Protein AF-A0A090QIY2-F1 (afdb_monomer_lite)

Secondary structure (DSSP, 8-state):
--------GGG--PPPTT----GGG-----GGG--SEEEEEEETTSSSPPPHHHHHHHHHHHHHHHHHHH--SSSS---EEEEEE-SSSEEEEEEES-HHHHHHHHHHHHHHHH-STTHHHHHHHTT--HHHHHHHHHHHHHTTEEEEEEESS-SS--S-EEEEGGGTHHHHHHHHHHHTT-EEGGGS-----HHHHHHHHHHHHTT----GGGSTT--SHHHHHHHHHHHHHTTSB-TTSPBPHHHHHHHH--SHHHHHHHHHHHHHTSHHHHHHHHHHT-SSGGG--GGGHHHHHHHHEES--GGGHHHHHHHHHHHHHHHHTTPPP----------

Radius of gyration: 25.91 Å; chains: 1; bounding box: 62×40×100 Å

pLDDT: mean 81.31, std 13.63, range [39.91, 98.06]

InterPro domains:
  IPR046482 Domain of unknown function DUF6575 [PF20215] (8-115)

Organism: NCBI:txid754436

Foldseek 3Di:
DDPDPDDPPPPDPDPDDPDDDDPVPDDDPDQLLQFFKKKWKAAPVLPDEDDPVLVVQLVVLVQVQLQLLLDDPDPDRKGKDFRDADPDIRITGIHIPDNVSSVVSQVLVLVLLPDLVCNVVSCQVSLHQLVSVLSNLCSCQVRQMKIWMDTDDDPPCPDIRIRGNVSCPSSNVVSVVVQVQADEPLLFALDQDVVVLLVLLLCVVVVHDQAQVRDPPRPHSVSSVRSLSVCVSLVQADPVRHGDPLVVVLNPDPDPLVNLQSSLVSLCPGPLNVSQCVVVVHDGLLPHDLQCLLVSCVRHYTSDDPVSSVSSSSSSSSSSVSSSVNHDDDPPDDPDPDD

Structure (mmCIF, N/CA/C/O backbone):
data_AF-A0A090QIY2-F1
#
_entry.id   AF-A0A090QIY2-F1
#
loop_
_atom_site.group_PDB
_atom_site.id
_atom_site.type_symbol
_atom_site.label_atom_id
_atom_site.label_alt_id
_atom_site.label_comp_id
_atom_site.label_asym_id
_atom_site.label_entity_id
_atom_site.label_seq_id
_atom_site.pdbx_PDB_ins_code
_atom_site.Cartn_x
_atom_site.Cartn_y
_atom_site.Cartn_z
_atom_site.occupancy
_atom_site.B_iso_or_equiv
_atom_site.auth_seq_id
_atom_site.auth_comp_id
_atom_site.auth_asym_id
_atom_site.auth_atom_id
_atom_site.pdbx_PDB_model_num
ATOM 1 N N . MET A 1 1 ? 37.942 -10.864 -47.737 1.00 39.94 1 MET A N 1
ATOM 2 C CA . MET A 1 1 ? 36.502 -10.792 -48.051 1.00 39.94 1 MET A CA 1
ATOM 3 C C . MET A 1 1 ? 36.256 -11.805 -49.150 1.00 39.94 1 MET A C 1
ATOM 5 O O . MET A 1 1 ? 36.321 -11.439 -50.307 1.00 39.94 1 MET A O 1
ATOM 9 N N . ASP A 1 2 ? 36.057 -13.067 -48.790 1.00 41.88 2 ASP A N 1
ATOM 10 C CA . ASP A 1 2 ? 35.707 -14.124 -49.745 1.00 41.88 2 ASP A CA 1
ATOM 11 C C . ASP A 1 2 ? 34.571 -14.927 -49.136 1.00 41.88 2 ASP A C 1
ATOM 13 O O . ASP A 1 2 ? 34.791 -15.918 -48.453 1.00 41.88 2 ASP A O 1
ATOM 17 N N . LEU A 1 3 ? 33.351 -14.432 -49.314 1.00 43.66 3 LEU A N 1
ATOM 18 C CA . LEU A 1 3 ? 32.120 -15.150 -49.006 1.00 43.66 3 LEU A CA 1
ATOM 19 C C . LEU A 1 3 ? 31.027 -14.562 -49.898 1.00 43.66 3 LEU A C 1
ATOM 21 O O . LEU A 1 3 ? 30.340 -13.634 -49.497 1.00 43.66 3 LEU A O 1
ATOM 25 N N . ILE A 1 4 ? 30.959 -15.050 -51.134 1.00 48.84 4 ILE A N 1
ATOM 26 C CA . ILE A 1 4 ? 29.752 -15.487 -51.854 1.00 48.84 4 ILE A CA 1
ATOM 27 C C . ILE A 1 4 ? 30.284 -16.096 -53.155 1.00 48.84 4 ILE A C 1
ATOM 29 O O . ILE A 1 4 ? 30.722 -15.401 -54.070 1.00 48.84 4 ILE A O 1
ATOM 33 N N . GLY A 1 5 ? 30.325 -17.429 -53.186 1.00 44.00 5 GLY A N 1
ATOM 34 C CA . GLY A 1 5 ? 30.598 -18.183 -54.403 1.00 44.00 5 GLY A CA 1
ATOM 35 C C . GLY A 1 5 ? 29.562 -17.852 -55.473 1.00 44.00 5 GLY A C 1
ATOM 36 O O . GLY A 1 5 ? 28.432 -17.481 -55.161 1.00 44.00 5 GLY A O 1
ATOM 37 N N . SER A 1 6 ? 29.976 -17.978 -56.731 1.00 48.47 6 SER A N 1
ATOM 38 C CA . SER A 1 6 ? 29.238 -17.624 -57.944 1.00 48.47 6 SER A CA 1
ATOM 39 C C . SER A 1 6 ? 27.915 -18.393 -58.113 1.00 48.47 6 SER A C 1
ATOM 41 O O . SER A 1 6 ? 27.789 -19.275 -58.964 1.00 48.47 6 SER A O 1
ATOM 43 N N . ALA A 1 7 ? 26.906 -18.066 -57.314 1.00 47.66 7 ALA A N 1
ATOM 44 C CA . ALA A 1 7 ? 25.521 -18.395 -57.597 1.00 47.66 7 ALA A CA 1
ATOM 45 C C . ALA A 1 7 ? 24.952 -17.280 -58.479 1.00 47.66 7 ALA A C 1
ATOM 47 O O . ALA A 1 7 ? 25.071 -16.100 -58.153 1.00 47.66 7 ALA A O 1
ATOM 48 N N . LYS A 1 8 ? 24.384 -17.666 -59.627 1.00 51.97 8 LYS A N 1
ATOM 49 C CA . LYS A 1 8 ? 23.743 -16.773 -60.598 1.00 51.97 8 LYS A CA 1
ATOM 50 C C . LYS A 1 8 ? 22.812 -15.790 -59.879 1.00 51.97 8 LYS A C 1
ATOM 52 O O . LYS A 1 8 ? 21.761 -16.169 -59.381 1.00 51.97 8 LYS A O 1
ATOM 57 N N . THR A 1 9 ? 23.194 -14.520 -59.866 1.00 52.16 9 THR A N 1
ATOM 58 C CA . THR A 1 9 ? 22.452 -13.394 -59.280 1.00 52.16 9 THR A CA 1
ATOM 59 C C . THR A 1 9 ? 21.203 -12.997 -60.077 1.00 52.16 9 THR A C 1
ATOM 61 O O . THR A 1 9 ? 20.580 -11.988 -59.766 1.00 52.16 9 THR A O 1
ATOM 64 N N . SER A 1 10 ? 20.809 -13.774 -61.091 1.00 54.56 10 SER A N 1
ATOM 65 C CA . SER A 1 10 ? 19.702 -13.451 -62.000 1.00 54.56 10 SER A CA 1
ATOM 66 C C . SER A 1 10 ? 18.300 -13.669 -61.419 1.00 54.56 10 SER A C 1
ATOM 68 O O . SER A 1 10 ? 17.345 -13.217 -62.036 1.00 54.56 10 SER A O 1
ATOM 70 N N . ASP A 1 11 ? 18.172 -14.308 -60.251 1.00 57.16 11 ASP A N 1
ATOM 71 C CA . ASP A 1 11 ? 16.870 -14.601 -59.618 1.00 57.16 11 ASP A CA 1
ATOM 72 C C . ASP A 1 11 ? 16.607 -13.795 -58.334 1.00 57.16 11 ASP A C 1
ATOM 74 O O . ASP A 1 11 ? 15.629 -14.038 -57.626 1.00 57.16 11 ASP A O 1
ATOM 78 N N . ILE A 1 12 ? 17.461 -12.821 -58.003 1.00 62.28 12 ILE A N 1
ATOM 79 C CA . ILE A 1 12 ? 17.262 -11.973 -56.824 1.00 62.28 12 ILE A CA 1
ATOM 80 C C . ILE A 1 12 ? 16.645 -10.657 -57.287 1.00 62.28 12 ILE A C 1
ATOM 82 O O . ILE A 1 12 ? 17.315 -9.818 -57.886 1.00 62.28 12 ILE A O 1
ATOM 86 N N . ASN A 1 13 ? 15.352 -10.487 -57.007 1.00 71.00 13 ASN A N 1
ATOM 87 C CA . ASN A 1 13 ? 14.609 -9.263 -57.286 1.00 71.00 13 ASN A CA 1
ATOM 88 C C . ASN A 1 13 ? 15.064 -8.170 -56.303 1.00 71.00 13 ASN A C 1
ATOM 90 O O . ASN A 1 13 ? 14.477 -7.972 -55.239 1.00 71.00 13 ASN A O 1
ATOM 94 N N . LEU A 1 14 ? 16.201 -7.545 -56.609 1.00 72.50 14 LEU A N 1
ATOM 95 C CA . LEU A 1 14 ? 16.739 -6.444 -55.825 1.00 72.50 14 LEU A CA 1
ATOM 96 C C . LEU A 1 14 ? 15.893 -5.187 -56.058 1.00 72.50 14 LEU A C 1
ATOM 98 O O . LEU A 1 14 ? 15.385 -4.983 -57.165 1.00 72.50 14 LEU A O 1
ATOM 102 N N . PRO A 1 15 ? 15.735 -4.331 -55.036 1.00 74.19 15 PRO A N 1
ATOM 103 C CA . PRO A 1 15 ? 15.026 -3.076 -55.206 1.00 74.19 15 PRO A CA 1
ATOM 104 C C . PRO A 1 15 ? 15.698 -2.216 -56.298 1.00 74.19 15 PRO A C 1
ATOM 106 O O . PRO A 1 15 ? 16.917 -2.309 -56.483 1.00 74.19 15 PRO A O 1
ATOM 109 N N . PRO A 1 16 ? 14.928 -1.389 -57.032 1.00 82.69 16 PRO A N 1
ATOM 110 C CA . PRO A 1 16 ? 15.451 -0.569 -58.121 1.00 82.69 16 PRO A CA 1
ATOM 111 C C . PRO A 1 16 ? 16.636 0.296 -57.688 1.00 82.69 16 PRO A C 1
ATOM 113 O O . PRO A 1 16 ? 16.706 0.758 -56.548 1.00 82.69 16 PRO A O 1
ATOM 116 N N . VAL A 1 17 ? 17.546 0.572 -58.622 1.00 71.12 17 VAL A N 1
ATOM 117 C CA . VAL A 1 17 ? 18.646 1.520 -58.404 1.00 71.12 17 VAL A CA 1
ATOM 118 C C . VAL A 1 17 ? 18.039 2.891 -58.082 1.00 71.12 17 VAL A C 1
ATOM 120 O O . VAL A 1 17 ? 17.397 3.495 -58.936 1.00 71.12 17 VAL A O 1
ATOM 123 N N . GLY A 1 18 ? 18.203 3.349 -56.837 1.00 74.19 18 GLY A N 1
ATOM 124 C CA . GLY A 1 18 ? 17.587 4.578 -56.316 1.00 74.19 18 GLY A CA 1
ATOM 125 C C . GLY A 1 18 ? 16.475 4.362 -55.284 1.00 74.19 18 GLY A C 1
ATOM 126 O O . GLY A 1 18 ? 15.940 5.337 -54.772 1.00 74.19 18 GLY A O 1
ATOM 127 N N . PHE A 1 19 ? 16.135 3.115 -54.943 1.00 77.06 19 PHE A N 1
ATOM 128 C CA . PHE A 1 19 ? 15.238 2.833 -53.826 1.00 77.06 19 PHE A CA 1
ATOM 129 C C . PHE A 1 19 ? 15.898 3.229 -52.502 1.00 77.06 19 PHE A C 1
ATOM 131 O O . PHE A 1 19 ? 16.857 2.600 -52.049 1.00 77.06 19 PHE A O 1
ATOM 138 N N . THR A 1 20 ? 15.369 4.273 -51.879 1.00 73.19 20 THR A N 1
ATOM 139 C CA . THR A 1 20 ? 15.755 4.724 -50.546 1.00 73.19 20 THR A CA 1
ATOM 140 C C . THR A 1 20 ? 14.604 4.464 -49.593 1.00 73.19 20 THR A C 1
ATOM 142 O O . THR A 1 20 ? 13.466 4.833 -49.865 1.00 73.19 20 THR A O 1
ATOM 145 N N . ILE A 1 21 ? 14.899 3.822 -48.467 1.00 72.62 21 ILE A N 1
ATOM 146 C CA . ILE A 1 21 ? 13.955 3.745 -47.357 1.00 72.62 21 ILE A CA 1
ATOM 147 C C . ILE A 1 21 ? 14.208 4.978 -46.503 1.00 72.62 21 ILE A C 1
ATOM 149 O O . ILE A 1 21 ? 15.303 5.113 -45.959 1.00 72.62 21 ILE A O 1
ATOM 153 N N . GLU A 1 22 ? 13.221 5.858 -46.381 1.00 74.44 22 GLU A N 1
ATOM 154 C CA . GLU A 1 22 ? 13.269 6.959 -45.424 1.00 74.44 22 GLU A CA 1
ATOM 155 C C . GLU A 1 22 ? 12.891 6.423 -44.038 1.00 74.44 22 GLU A C 1
ATOM 157 O O . GLU A 1 22 ? 11.731 6.072 -43.815 1.00 74.44 22 GLU A O 1
ATOM 162 N N . PRO A 1 23 ? 13.829 6.320 -43.075 1.00 64.50 23 PRO A N 1
ATOM 163 C CA . PRO A 1 23 ? 13.538 5.687 -41.789 1.00 64.50 23 PRO A CA 1
ATOM 164 C C . PRO A 1 23 ? 12.432 6.402 -41.003 1.00 64.50 23 PRO A C 1
ATOM 166 O O . PRO A 1 23 ? 11.712 5.759 -40.244 1.00 64.50 23 PRO A O 1
ATOM 169 N N . ALA A 1 24 ? 12.278 7.714 -41.219 1.00 63.69 24 ALA A N 1
ATOM 170 C CA . ALA A 1 24 ? 11.227 8.535 -40.622 1.00 63.69 24 ALA A CA 1
ATOM 171 C C . ALA A 1 24 ? 9.818 8.209 -41.156 1.00 63.69 24 ALA A C 1
ATOM 173 O O . ALA A 1 24 ? 8.833 8.466 -40.468 1.00 63.69 24 ALA A O 1
ATOM 174 N N . GLU A 1 25 ? 9.714 7.616 -42.349 1.00 62.72 25 GLU A N 1
ATOM 175 C CA . GLU A 1 25 ? 8.443 7.226 -42.971 1.00 62.72 25 GLU A CA 1
ATOM 176 C C . GLU A 1 25 ? 8.050 5.769 -42.666 1.00 62.72 25 GLU A C 1
ATOM 178 O O . GLU A 1 25 ? 6.928 5.344 -42.954 1.00 62.72 25 GLU A O 1
ATOM 183 N N . ILE A 1 26 ? 8.937 4.987 -42.036 1.00 67.62 26 ILE A N 1
ATOM 184 C CA . ILE A 1 26 ? 8.638 3.610 -41.633 1.00 67.62 26 ILE A CA 1
ATOM 185 C C . ILE A 1 26 ? 7.661 3.626 -40.453 1.00 67.62 26 ILE A C 1
ATOM 187 O O . ILE A 1 26 ? 8.042 3.808 -39.296 1.00 67.62 26 ILE A O 1
ATOM 191 N N . GLN A 1 27 ? 6.389 3.348 -40.729 1.00 57.81 27 GLN A N 1
ATOM 192 C CA . GLN A 1 27 ? 5.377 3.153 -39.694 1.00 57.81 27 GLN A CA 1
ATOM 193 C C . GLN A 1 27 ? 5.160 1.666 -39.416 1.00 57.81 27 GLN A C 1
ATOM 195 O O . GLN A 1 27 ? 4.732 0.901 -40.279 1.00 57.81 27 GLN A O 1
ATOM 200 N N . SER A 1 28 ? 5.407 1.243 -38.176 1.00 62.06 28 SER A N 1
ATOM 201 C CA . SER A 1 28 ? 5.012 -0.092 -37.732 1.00 62.06 28 SER A CA 1
ATOM 202 C C . SER A 1 28 ? 3.562 -0.067 -37.251 1.00 62.06 28 SER A C 1
ATOM 204 O O . SER A 1 28 ? 3.256 0.473 -36.190 1.00 62.06 28 SER A O 1
ATOM 206 N N . ILE A 1 29 ? 2.663 -0.643 -38.051 1.00 64.00 29 ILE A N 1
ATOM 207 C CA . ILE A 1 29 ? 1.212 -0.677 -37.785 1.00 64.00 29 ILE A CA 1
ATOM 208 C C . ILE A 1 29 ? 0.845 -1.818 -36.816 1.00 64.00 29 ILE A C 1
ATOM 210 O O . ILE A 1 29 ? -0.242 -1.837 -36.236 1.00 64.00 29 ILE A O 1
ATOM 214 N N . ALA A 1 30 ? 1.762 -2.763 -36.605 1.00 70.19 30 ALA A N 1
ATOM 215 C CA . ALA A 1 30 ? 1.528 -3.937 -35.782 1.00 70.19 30 ALA A CA 1
ATOM 216 C C . ALA A 1 30 ? 1.327 -3.553 -34.296 1.00 70.19 30 ALA A C 1
ATOM 218 O O . ALA A 1 30 ? 2.150 -2.814 -33.742 1.00 70.19 30 ALA A O 1
ATOM 219 N N . PRO A 1 31 ? 0.255 -4.016 -33.623 1.00 67.44 31 PRO A N 1
ATOM 220 C CA . PRO A 1 31 ? -0.005 -3.701 -32.216 1.00 67.44 31 PRO A CA 1
ATOM 221 C C . PRO A 1 31 ? 1.174 -4.016 -31.279 1.00 67.44 31 PRO A C 1
ATOM 223 O O . PRO A 1 31 ? 1.477 -3.230 -30.385 1.00 67.44 31 PRO A O 1
ATOM 226 N N . GLU A 1 32 ? 1.892 -5.112 -31.523 1.00 67.88 32 GLU A N 1
ATOM 227 C CA . GLU A 1 32 ? 3.083 -5.555 -30.783 1.00 67.88 32 GLU A CA 1
ATOM 228 C C . GLU A 1 32 ? 4.290 -4.611 -30.905 1.00 67.88 32 GLU A C 1
ATOM 230 O O . GLU A 1 32 ? 5.250 -4.703 -30.132 1.00 67.88 32 GLU A O 1
ATOM 235 N N . SER A 1 33 ? 4.244 -3.684 -31.860 1.00 67.00 33 SER A N 1
ATOM 236 C CA . SER A 1 33 ? 5.248 -2.644 -32.036 1.00 67.00 33 SER A CA 1
ATOM 237 C C . SER A 1 33 ? 4.979 -1.418 -31.172 1.00 67.00 33 SER A C 1
ATOM 239 O O . SER A 1 33 ? 5.839 -0.549 -31.128 1.00 67.00 33 SER A O 1
ATOM 241 N N . LYS A 1 34 ? 3.851 -1.323 -30.455 1.00 72.62 34 LYS A N 1
ATOM 242 C CA . LYS A 1 34 ? 3.499 -0.202 -29.558 1.00 72.62 34 LYS A CA 1
ATOM 243 C C . LYS A 1 34 ? 3.966 -0.426 -28.113 1.00 72.62 34 LYS A C 1
ATOM 245 O O . LYS A 1 34 ? 3.189 -0.306 -27.177 1.00 72.62 34 LYS A O 1
ATOM 250 N N . TRP A 1 35 ? 5.223 -0.813 -27.936 1.00 79.19 35 TRP A N 1
ATOM 251 C CA . TRP A 1 35 ? 5.862 -0.868 -26.618 1.00 79.19 35 TRP A CA 1
ATOM 252 C C . TRP A 1 35 ? 6.656 0.412 -26.353 1.00 79.19 35 TRP A C 1
ATOM 254 O O . TRP A 1 35 ? 7.007 1.107 -27.304 1.00 79.19 35 TRP A O 1
ATOM 264 N N . ASP A 1 36 ? 6.951 0.693 -25.088 1.00 79.19 36 ASP A N 1
ATOM 265 C CA . ASP A 1 36 ? 7.660 1.899 -24.643 1.00 79.19 36 ASP A CA 1
ATOM 266 C C . ASP A 1 36 ? 9.052 1.546 -24.093 1.00 79.19 36 ASP A C 1
ATOM 268 O O . ASP A 1 36 ? 10.059 2.166 -24.441 1.00 79.19 36 ASP A O 1
ATOM 272 N N . PHE A 1 37 ? 9.145 0.476 -23.300 1.00 82.38 37 PHE A N 1
ATOM 273 C CA . PHE A 1 37 ? 10.410 -0.052 -22.784 1.00 82.38 37 PHE A CA 1
ATOM 274 C C . PHE A 1 37 ? 10.392 -1.573 -22.695 1.00 82.38 37 PHE A C 1
ATOM 276 O O . PHE A 1 37 ? 9.349 -2.221 -22.647 1.00 82.38 37 PHE A O 1
ATOM 283 N N . ASN A 1 38 ? 11.585 -2.146 -22.694 1.00 86.06 38 ASN A N 1
ATOM 284 C CA . ASN A 1 38 ? 11.825 -3.567 -22.607 1.00 86.06 38 ASN A CA 1
ATOM 285 C C . ASN A 1 38 ? 12.527 -3.874 -21.283 1.00 86.06 38 ASN A C 1
ATOM 287 O O . ASN A 1 38 ? 13.618 -3.354 -21.025 1.00 86.06 38 ASN A O 1
ATOM 291 N N . LEU A 1 39 ? 11.886 -4.695 -20.451 1.00 87.81 39 LEU A N 1
ATOM 292 C CA . LEU A 1 39 ? 12.429 -5.182 -19.189 1.00 87.81 39 LEU A CA 1
ATOM 293 C C . LEU A 1 39 ? 12.891 -6.625 -19.376 1.00 87.81 39 LEU A C 1
ATOM 295 O O . LEU A 1 39 ? 12.077 -7.546 -19.459 1.00 87.81 39 LEU A O 1
ATOM 299 N N . LYS A 1 40 ? 14.208 -6.817 -19.365 1.00 87.69 40 LYS A N 1
ATOM 300 C CA . LYS A 1 40 ? 14.827 -8.139 -19.373 1.00 87.69 40 LYS A CA 1
ATOM 301 C C . LYS A 1 40 ? 15.148 -8.578 -17.952 1.00 87.69 40 LYS A C 1
ATOM 303 O O . LYS A 1 40 ? 15.909 -7.907 -17.258 1.00 87.69 40 LYS A O 1
ATOM 308 N N . ILE A 1 41 ? 14.627 -9.735 -17.552 1.00 87.25 41 ILE A N 1
ATOM 309 C CA . ILE A 1 41 ? 14.882 -10.377 -16.258 1.00 87.25 41 ILE A CA 1
ATOM 310 C C . ILE A 1 41 ? 15.672 -11.663 -16.507 1.00 87.25 41 ILE A C 1
ATOM 312 O O . ILE A 1 41 ? 15.164 -12.624 -17.095 1.00 87.25 41 ILE A O 1
ATOM 316 N N . ALA A 1 42 ? 16.921 -11.701 -16.047 1.00 85.31 42 ALA A N 1
ATOM 317 C CA . ALA A 1 42 ? 17.801 -12.852 -16.215 1.00 85.31 42 ALA A CA 1
ATOM 318 C C . ALA A 1 42 ? 18.498 -13.229 -14.905 1.00 85.31 42 ALA A C 1
ATOM 320 O O . ALA A 1 42 ? 18.716 -12.393 -14.030 1.00 85.31 42 ALA A O 1
ATOM 321 N N . LYS A 1 43 ? 18.879 -14.503 -14.762 1.00 82.06 43 LYS A N 1
ATOM 322 C CA . LYS A 1 43 ? 19.829 -14.897 -13.715 1.00 82.06 43 LYS A CA 1
ATOM 323 C C . LYS A 1 43 ? 21.235 -14.536 -14.148 1.00 82.06 43 LYS A C 1
ATOM 325 O O . LYS A 1 43 ? 21.620 -14.825 -15.279 1.00 82.06 43 LYS A O 1
ATOM 330 N N . LYS A 1 44 ? 22.035 -14.043 -13.203 1.00 74.25 44 LYS A N 1
ATOM 331 C CA . LYS A 1 44 ? 23.427 -13.663 -13.462 1.00 74.25 44 LYS A CA 1
ATOM 332 C C . LYS A 1 44 ? 24.259 -14.793 -14.081 1.00 74.25 44 LYS A C 1
ATOM 334 O O . LYS A 1 44 ? 25.087 -14.555 -14.949 1.00 74.25 44 LYS A O 1
ATOM 339 N N . SER A 1 45 ? 24.052 -16.037 -13.643 1.00 72.12 45 SER A N 1
ATOM 340 C CA . SER A 1 45 ? 24.834 -17.168 -14.156 1.00 72.12 45 SER A CA 1
ATOM 341 C C . SER A 1 45 ? 24.523 -17.518 -15.613 1.00 72.12 45 SER A C 1
ATOM 343 O O . SER A 1 45 ? 25.274 -18.293 -16.196 1.00 72.12 45 SER A O 1
ATOM 345 N N . GLY A 1 46 ? 23.407 -17.038 -16.180 1.00 68.06 46 GLY A N 1
ATOM 346 C CA . GLY A 1 46 ? 22.929 -17.385 -17.525 1.00 68.06 46 GLY A CA 1
ATOM 347 C C . GLY A 1 46 ? 22.547 -18.860 -17.722 1.00 68.06 46 GLY A C 1
ATOM 348 O O . GLY A 1 46 ? 21.991 -19.218 -18.752 1.00 68.06 46 GLY A O 1
ATOM 349 N N .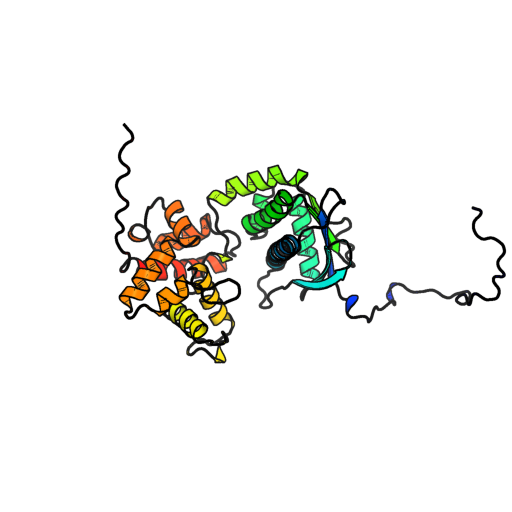 LYS A 1 47 ? 22.819 -19.728 -16.736 1.00 68.25 47 LYS A N 1
ATOM 350 C CA . LYS A 1 47 ? 22.654 -21.188 -16.832 1.00 68.25 47 LYS A CA 1
ATOM 351 C C . LYS A 1 47 ? 21.224 -21.667 -16.604 1.00 68.25 47 LYS A C 1
ATOM 353 O O . LYS A 1 47 ? 20.888 -22.779 -16.986 1.00 68.25 47 LYS A O 1
ATOM 358 N N . THR A 1 48 ? 20.405 -20.881 -15.908 1.00 75.19 48 THR A N 1
ATOM 359 C CA . THR A 1 48 ? 19.024 -21.254 -15.574 1.00 75.19 48 THR A CA 1
ATOM 360 C C . THR A 1 48 ? 18.111 -20.047 -15.700 1.00 75.19 48 THR A C 1
ATOM 362 O O . THR A 1 48 ? 18.544 -18.915 -15.483 1.00 75.19 48 THR A O 1
ATOM 365 N N . ASN A 1 49 ? 16.840 -20.296 -16.000 1.00 79.50 49 ASN A N 1
ATOM 366 C CA . ASN A 1 49 ? 15.838 -19.242 -16.047 1.00 79.50 49 ASN A CA 1
ATOM 367 C C . ASN A 1 49 ? 15.392 -18.845 -14.626 1.00 79.50 49 ASN A C 1
ATOM 369 O O . ASN A 1 49 ? 15.448 -19.669 -13.702 1.00 79.50 49 ASN A O 1
ATOM 373 N N . PRO A 1 50 ? 14.983 -17.581 -14.415 1.00 81.00 50 PRO A N 1
ATOM 374 C CA . PRO A 1 50 ? 14.253 -17.174 -13.218 1.00 81.00 50 PRO A CA 1
ATOM 375 C C . PRO A 1 50 ? 12.971 -18.001 -13.033 1.00 81.00 50 PRO A C 1
ATOM 377 O O . PRO A 1 50 ? 12.372 -18.460 -14.003 1.00 81.00 50 PRO A O 1
ATOM 380 N N . ASP A 1 51 ? 12.542 -18.195 -11.787 1.00 83.50 51 ASP A N 1
ATOM 381 C CA . ASP A 1 51 ? 11.272 -18.869 -11.499 1.00 83.50 51 ASP A CA 1
ATOM 382 C C . ASP A 1 51 ? 10.078 -17.957 -11.838 1.00 83.50 51 ASP A C 1
ATOM 384 O O . ASP A 1 51 ? 10.139 -16.745 -11.617 1.00 83.50 51 ASP A O 1
ATOM 388 N N . ARG A 1 52 ? 8.966 -18.534 -12.316 1.00 81.75 52 ARG A N 1
ATOM 389 C CA . ARG A 1 52 ? 7.736 -17.794 -12.667 1.00 81.75 52 ARG A CA 1
ATOM 390 C C . ARG A 1 52 ? 7.231 -16.883 -11.541 1.00 81.75 52 ARG A C 1
ATOM 392 O O . ARG A 1 52 ? 6.775 -15.774 -11.794 1.00 81.75 52 ARG A O 1
ATOM 399 N N . SER A 1 53 ? 7.307 -17.350 -10.295 1.00 85.06 53 SER A N 1
ATOM 400 C CA . SER A 1 53 ? 6.823 -16.620 -9.122 1.00 85.06 53 SER A CA 1
ATOM 401 C C . SER A 1 53 ? 7.718 -15.427 -8.800 1.00 85.06 53 SER A C 1
ATOM 403 O O . SER A 1 53 ? 7.229 -14.381 -8.383 1.00 85.06 53 SER A O 1
ATOM 405 N N . VAL A 1 54 ? 9.021 -15.566 -9.045 1.00 85.19 54 VAL A N 1
ATOM 406 C CA . VAL A 1 54 ? 10.014 -14.506 -8.859 1.00 85.19 54 VAL A CA 1
ATOM 407 C C . VAL A 1 54 ? 9.837 -13.425 -9.916 1.00 85.19 54 VAL A C 1
ATOM 409 O O . VAL A 1 54 ? 9.837 -12.245 -9.587 1.00 85.19 54 VAL A O 1
ATOM 412 N N . VAL A 1 55 ? 9.611 -13.823 -11.169 1.00 85.00 55 VAL A N 1
ATOM 413 C CA . VAL A 1 55 ? 9.338 -12.890 -12.269 1.00 85.00 55 VAL A CA 1
ATOM 414 C C . VAL A 1 55 ? 8.100 -12.052 -11.984 1.00 85.00 55 VAL A C 1
ATOM 416 O O . VAL A 1 55 ? 8.165 -10.836 -12.116 1.00 85.00 55 VAL A O 1
ATOM 419 N N . SER A 1 56 ? 7.004 -12.678 -11.543 1.00 85.38 56 SER A N 1
ATOM 420 C CA . SER A 1 56 ? 5.781 -11.949 -11.183 1.00 85.38 56 SER A CA 1
ATOM 421 C C . SER A 1 56 ? 6.043 -10.930 -10.074 1.00 85.38 56 SER A C 1
ATOM 423 O O . SER A 1 56 ? 5.678 -9.774 -10.221 1.00 85.38 56 SER A O 1
ATOM 425 N N . LYS A 1 57 ? 6.745 -11.325 -9.002 1.00 87.56 57 LYS A N 1
ATOM 426 C CA . LYS A 1 57 ? 7.068 -10.420 -7.885 1.00 87.56 57 LYS A CA 1
ATOM 427 C C . LYS A 1 57 ? 7.936 -9.237 -8.310 1.00 87.56 57 LYS A C 1
ATOM 429 O O . LYS A 1 57 ? 7.744 -8.133 -7.816 1.00 87.56 57 LYS A O 1
ATOM 434 N N . ILE A 1 58 ? 8.896 -9.465 -9.205 1.00 88.69 58 ILE A N 1
ATOM 435 C CA . ILE A 1 58 ? 9.749 -8.398 -9.743 1.00 88.69 58 ILE A CA 1
ATOM 436 C C . ILE A 1 58 ? 8.945 -7.475 -10.629 1.00 88.69 58 ILE A C 1
ATOM 438 O O . ILE A 1 58 ? 9.116 -6.268 -10.540 1.00 88.69 58 ILE A O 1
ATOM 442 N N . PHE A 1 59 ? 8.076 -8.035 -11.465 1.00 86.69 59 PHE A N 1
ATOM 443 C CA . PHE A 1 59 ? 7.206 -7.244 -12.310 1.00 86.69 59 PHE A CA 1
ATOM 444 C C . PHE A 1 59 ? 6.288 -6.346 -11.475 1.00 86.69 59 PHE A C 1
ATOM 446 O O . PHE A 1 59 ? 6.192 -5.156 -11.766 1.00 86.69 59 PHE A O 1
ATOM 453 N N . ASP A 1 60 ? 5.707 -6.880 -10.399 1.00 87.62 60 ASP A N 1
ATOM 454 C CA . ASP A 1 60 ? 4.886 -6.115 -9.459 1.00 87.62 60 ASP A CA 1
ATOM 455 C C . ASP A 1 60 ? 5.710 -5.005 -8.781 1.00 87.62 60 ASP A C 1
ATOM 457 O O . ASP A 1 60 ? 5.345 -3.835 -8.855 1.00 87.62 60 ASP A O 1
ATOM 461 N N . ALA A 1 61 ? 6.867 -5.339 -8.192 1.00 87.69 61 ALA A N 1
ATOM 462 C CA . ALA A 1 61 ? 7.724 -4.367 -7.504 1.00 87.69 61 ALA A CA 1
ATOM 463 C C . ALA A 1 61 ? 8.272 -3.277 -8.445 1.00 87.69 61 ALA A C 1
ATOM 465 O O . ALA A 1 61 ? 8.354 -2.106 -8.076 1.00 87.69 61 ALA A O 1
ATOM 466 N N . PHE A 1 62 ? 8.642 -3.654 -9.670 1.00 89.56 62 PHE A N 1
ATOM 467 C CA . PHE A 1 62 ? 9.110 -2.729 -10.696 1.00 89.56 62 PHE A CA 1
ATOM 468 C C . PHE A 1 62 ? 7.987 -1.806 -11.171 1.00 89.56 62 PHE A C 1
ATOM 470 O O . PHE A 1 62 ? 8.193 -0.597 -11.254 1.00 89.56 62 PHE A O 1
ATOM 477 N N . SER A 1 63 ? 6.803 -2.356 -11.455 1.00 88.50 63 SER A N 1
ATOM 478 C CA . SER A 1 63 ? 5.653 -1.565 -11.903 1.00 88.50 63 SER A CA 1
ATOM 479 C C . SER A 1 63 ? 5.243 -0.567 -10.827 1.00 88.50 63 SER A C 1
ATOM 481 O O . SER A 1 63 ? 5.130 0.616 -11.126 1.00 88.50 63 SER A O 1
ATOM 483 N N . GLU A 1 64 ? 5.156 -0.996 -9.561 1.00 85.69 64 GLU A N 1
ATOM 484 C CA . GLU A 1 64 ? 4.889 -0.095 -8.434 1.00 85.69 64 GLU A CA 1
ATOM 485 C C . GLU A 1 64 ? 5.915 1.047 -8.367 1.00 85.69 64 GLU A C 1
ATOM 487 O O . GLU A 1 64 ? 5.537 2.209 -8.215 1.00 85.69 64 GLU A O 1
ATOM 492 N N . LEU A 1 65 ? 7.210 0.753 -8.519 1.00 87.25 65 LEU A N 1
ATOM 493 C CA . LEU A 1 65 ? 8.278 1.756 -8.489 1.00 87.25 65 LEU A CA 1
ATOM 494 C C . LEU A 1 65 ? 8.166 2.770 -9.639 1.00 87.25 65 LEU A C 1
ATOM 496 O O . LEU A 1 65 ? 8.196 3.976 -9.394 1.00 87.25 65 LEU A O 1
ATOM 500 N N . ILE A 1 66 ? 8.012 2.303 -10.880 1.00 86.75 66 ILE A N 1
ATOM 501 C CA . ILE A 1 66 ? 7.920 3.189 -12.049 1.00 86.75 66 ILE A CA 1
ATOM 502 C C . ILE A 1 66 ? 6.627 4.003 -12.017 1.00 86.75 66 ILE A C 1
ATOM 504 O O . ILE A 1 66 ? 6.667 5.208 -12.242 1.00 86.75 66 ILE A O 1
ATOM 508 N N . GLU A 1 67 ? 5.490 3.402 -11.663 1.00 87.00 67 GLU A N 1
ATOM 509 C CA . GLU A 1 67 ? 4.220 4.123 -11.507 1.00 87.00 67 GLU A CA 1
ATOM 510 C C . GLU A 1 67 ? 4.308 5.228 -10.454 1.00 87.00 67 GLU A C 1
ATOM 512 O O . GLU A 1 67 ? 3.736 6.302 -10.634 1.00 87.00 67 GLU A O 1
ATOM 517 N N . SER A 1 68 ? 5.089 5.010 -9.395 1.00 82.69 68 SER A N 1
ATOM 518 C CA . SER A 1 68 ? 5.362 6.031 -8.378 1.00 82.69 68 SER A CA 1
ATOM 519 C C . SER A 1 68 ? 6.125 7.222 -8.936 1.00 82.69 68 SER A C 1
ATOM 521 O O . SER A 1 68 ? 5.769 8.360 -8.643 1.00 82.69 68 SER A O 1
ATOM 523 N N . LEU A 1 69 ? 7.160 6.953 -9.734 1.00 83.81 69 LEU A N 1
ATOM 524 C CA . LEU A 1 69 ? 8.000 7.971 -10.364 1.00 83.81 69 LEU A CA 1
ATOM 525 C C . LEU A 1 69 ? 7.250 8.728 -11.471 1.00 83.81 69 LEU A C 1
ATOM 527 O O . LEU A 1 69 ? 7.472 9.918 -11.664 1.00 83.81 69 LEU A O 1
ATOM 531 N N . MET A 1 70 ? 6.315 8.065 -12.158 1.00 81.62 70 MET A N 1
ATOM 532 C CA . MET A 1 70 ? 5.438 8.694 -13.153 1.00 81.62 70 MET A CA 1
ATOM 533 C C . MET A 1 70 ? 4.341 9.570 -12.532 1.00 81.62 70 MET A C 1
ATOM 535 O O . MET A 1 70 ? 3.710 10.357 -13.245 1.00 81.62 70 MET A O 1
ATOM 539 N N . ASN A 1 71 ? 4.043 9.389 -11.243 1.00 73.00 71 ASN A N 1
ATOM 540 C CA . ASN A 1 71 ? 2.891 10.011 -10.608 1.00 73.00 71 ASN A CA 1
ATOM 541 C C . ASN A 1 71 ? 3.090 11.531 -10.512 1.00 73.00 71 ASN A C 1
ATOM 543 O O . ASN A 1 71 ? 4.087 12.009 -9.975 1.00 73.00 71 ASN A O 1
ATOM 547 N N . ASP A 1 72 ? 2.122 12.314 -10.982 1.00 67.94 72 ASP A N 1
ATOM 548 C CA . ASP A 1 72 ? 2.093 13.781 -10.931 1.00 67.94 72 ASP A CA 1
ATOM 549 C C . ASP A 1 72 ? 0.799 14.270 -10.240 1.00 67.94 72 ASP A C 1
ATOM 551 O O . ASP A 1 72 ? 0.088 13.490 -9.613 1.00 67.94 72 ASP A O 1
ATOM 555 N N . GLU A 1 73 ? 0.505 15.578 -10.254 1.00 58.19 73 GLU A N 1
ATOM 556 C CA . GLU A 1 73 ? -0.765 16.085 -9.686 1.00 58.19 73 GLU A CA 1
ATOM 557 C C . GLU A 1 73 ? -1.978 15.819 -10.597 1.00 58.19 73 GLU A C 1
ATOM 559 O O . GLU A 1 73 ? -3.093 16.257 -10.296 1.00 58.19 73 GLU A O 1
ATOM 564 N N . SER A 1 74 ? -1.793 15.120 -11.722 1.00 58.62 74 SER A N 1
ATOM 565 C CA . SER A 1 74 ? -2.871 14.886 -12.673 1.00 58.62 74 SER A CA 1
ATOM 566 C C . SER A 1 74 ? -3.885 13.860 -12.158 1.00 58.62 74 SER A C 1
ATOM 568 O O . SER A 1 74 ? -3.659 13.084 -11.230 1.00 58.62 74 SER A O 1
ATOM 570 N N . LYS A 1 75 ? -5.071 13.871 -12.774 1.00 58.12 75 LYS A N 1
ATOM 571 C CA . LYS A 1 75 ? -6.168 12.954 -12.435 1.00 58.12 75 LYS A CA 1
ATOM 572 C C . LYS A 1 75 ? -6.012 11.561 -13.058 1.00 58.12 75 LYS A C 1
ATOM 574 O O . LYS A 1 75 ? -6.831 10.699 -12.748 1.00 58.12 75 LYS A O 1
ATOM 579 N N . CYS A 1 76 ? -5.034 11.350 -13.942 1.00 61.97 76 CYS A N 1
ATOM 580 C CA . CYS A 1 76 ? -4.838 10.070 -14.614 1.00 61.97 76 CYS A CA 1
ATOM 581 C C . CYS A 1 76 ? -3.740 9.284 -13.898 1.00 61.97 76 CYS A C 1
ATOM 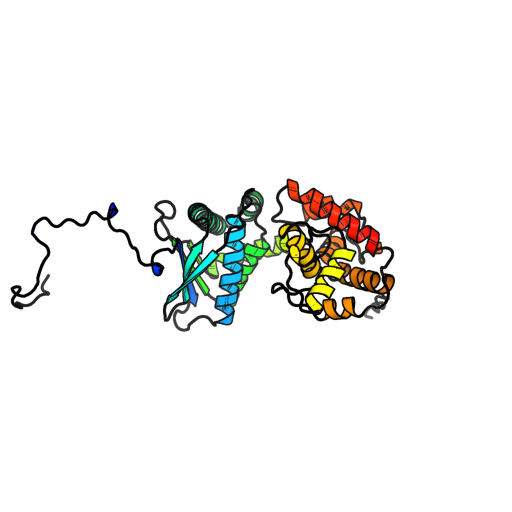583 O O . CYS A 1 76 ? -2.589 9.707 -13.864 1.00 61.97 76 CYS A O 1
ATOM 585 N N . GLU A 1 77 ? -4.111 8.153 -13.299 1.00 70.75 77 GLU A N 1
ATOM 586 C CA . GLU A 1 77 ? -3.142 7.273 -12.650 1.00 70.75 77 GLU A CA 1
ATOM 587 C C . GLU A 1 77 ? -2.263 6.619 -13.723 1.00 70.75 77 GLU A C 1
ATOM 589 O O . GLU A 1 77 ? -2.794 5.984 -14.647 1.00 70.75 77 GLU A O 1
ATOM 594 N N . PRO A 1 78 ? -0.935 6.769 -13.636 1.00 78.25 78 PRO A N 1
ATOM 595 C CA . PRO A 1 78 ? -0.047 6.166 -14.604 1.00 78.25 78 PRO A CA 1
ATOM 596 C C . PRO A 1 78 ? 0.004 4.653 -14.362 1.00 78.25 78 PRO A C 1
ATOM 598 O O . PRO A 1 78 ? -0.061 4.196 -13.221 1.00 78.25 78 PRO A O 1
ATOM 601 N N . ARG A 1 79 ? 0.055 3.872 -15.442 1.00 82.19 79 ARG A N 1
ATOM 602 C CA . ARG A 1 79 ? 0.034 2.406 -15.380 1.00 82.19 79 ARG A CA 1
ATOM 603 C C . ARG A 1 79 ? 1.048 1.797 -16.323 1.00 82.19 79 ARG A C 1
ATOM 605 O O . ARG A 1 79 ? 1.187 2.264 -17.453 1.00 82.19 79 ARG A O 1
ATOM 612 N N . VAL A 1 80 ? 1.684 0.722 -15.875 1.00 82.44 80 VAL A N 1
ATOM 613 C CA . VAL A 1 80 ? 2.561 -0.122 -16.690 1.00 82.44 80 VAL A CA 1
ATOM 614 C C . VAL A 1 80 ? 1.860 -1.449 -16.953 1.00 82.44 80 VAL A C 1
ATOM 616 O O . VAL A 1 80 ? 1.346 -2.087 -16.036 1.00 82.44 80 VAL A O 1
ATOM 619 N N . TYR A 1 81 ? 1.818 -1.883 -18.211 1.00 82.06 81 TYR A N 1
ATOM 620 C CA . TYR A 1 81 ? 1.203 -3.155 -18.584 1.00 82.06 81 TYR A CA 1
ATOM 621 C C . TYR A 1 81 ? 2.101 -3.972 -19.522 1.00 82.06 81 TYR A C 1
ATOM 623 O O . TYR A 1 81 ? 2.810 -3.408 -20.362 1.00 82.06 81 TYR A O 1
ATOM 631 N N . PRO A 1 82 ? 2.096 -5.313 -19.388 1.00 81.44 82 PRO A N 1
ATOM 632 C CA . PRO A 1 82 ? 2.842 -6.186 -20.280 1.00 81.44 82 PRO A CA 1
ATOM 633 C C . PRO A 1 82 ? 2.175 -6.239 -21.660 1.00 81.44 82 PRO A C 1
ATOM 635 O O . PRO A 1 82 ? 0.967 -6.443 -21.763 1.00 81.44 82 PRO A O 1
ATOM 638 N N . LEU A 1 83 ? 2.970 -6.089 -22.720 1.00 76.38 83 LEU A N 1
ATOM 639 C CA . LEU A 1 83 ? 2.522 -6.172 -24.113 1.00 76.38 83 LEU A CA 1
ATOM 640 C C . LEU A 1 83 ? 2.864 -7.532 -24.732 1.00 76.38 83 LEU A C 1
ATOM 642 O O . LEU A 1 83 ? 2.001 -8.200 -25.291 1.00 76.38 83 LEU A O 1
ATOM 646 N N . THR A 1 84 ? 4.126 -7.957 -24.631 1.00 74.88 84 THR A N 1
ATOM 647 C CA . THR A 1 84 ? 4.590 -9.264 -25.132 1.00 74.88 84 THR A CA 1
ATOM 648 C C . THR A 1 84 ? 5.703 -9.815 -24.243 1.00 74.88 84 THR A C 1
ATOM 650 O O . THR A 1 84 ? 6.449 -9.042 -23.643 1.00 74.88 84 THR A O 1
ATOM 653 N N . ALA A 1 85 ? 5.828 -11.142 -24.174 1.00 72.00 85 ALA A N 1
ATOM 654 C CA . ALA A 1 85 ? 6.931 -11.836 -23.512 1.00 72.00 85 ALA A CA 1
ATOM 655 C C . ALA A 1 85 ? 7.569 -12.833 -24.491 1.00 72.00 85 ALA A C 1
ATOM 657 O O . ALA A 1 85 ? 6.850 -13.572 -25.166 1.00 72.00 85 ALA A O 1
ATOM 658 N N . THR A 1 86 ? 8.902 -12.850 -24.592 1.00 66.94 86 THR A N 1
ATOM 659 C CA . THR A 1 86 ? 9.633 -13.748 -25.513 1.00 66.94 86 THR A CA 1
ATOM 660 C C . THR A 1 86 ? 10.244 -14.966 -24.805 1.00 66.94 86 THR A C 1
ATOM 662 O O . THR A 1 86 ? 10.332 -15.024 -23.580 1.00 66.94 86 THR A O 1
ATOM 665 N N . TYR A 1 87 ? 10.605 -15.996 -25.580 1.00 55.78 87 TYR A N 1
ATOM 666 C CA . TYR A 1 87 ? 11.065 -17.294 -25.072 1.00 55.78 87 TYR A CA 1
ATOM 667 C C . TYR A 1 87 ? 12.503 -17.256 -24.521 1.00 55.78 87 TYR A C 1
ATOM 669 O O . TYR A 1 87 ? 13.386 -16.625 -25.095 1.00 55.78 87 TYR A O 1
ATOM 677 N N . GLY A 1 88 ? 12.765 -18.015 -23.449 1.00 51.84 88 GLY A N 1
ATOM 678 C CA . GLY A 1 88 ? 14.122 -18.351 -22.983 1.00 51.84 88 GLY A CA 1
ATOM 679 C C . GLY A 1 88 ? 14.816 -17.302 -22.103 1.00 51.84 88 GLY A C 1
ATOM 680 O O . GLY A 1 88 ? 15.744 -17.636 -21.378 1.00 51.84 88 GLY A O 1
ATOM 681 N N . SER A 1 89 ? 14.325 -16.069 -22.083 1.00 56.75 89 SER A N 1
ATOM 682 C CA . SER A 1 89 ? 14.628 -15.049 -21.077 1.00 56.75 89 SER A CA 1
ATOM 683 C C . SER A 1 89 ? 13.355 -14.247 -20.872 1.00 56.75 89 SER A C 1
ATOM 685 O O . SER A 1 89 ? 12.693 -13.960 -21.863 1.00 56.75 89 SER A O 1
ATOM 687 N N . PHE A 1 90 ? 12.988 -13.915 -19.632 1.00 73.19 90 PHE A N 1
ATOM 688 C CA . PHE A 1 90 ? 11.798 -13.101 -19.370 1.00 73.19 90 PHE A CA 1
ATOM 689 C C . PHE A 1 90 ? 12.072 -11.672 -19.833 1.00 73.19 90 PHE A C 1
ATOM 691 O O . PHE A 1 90 ? 12.463 -10.812 -19.051 1.00 73.19 90 PHE A O 1
ATOM 698 N N . ASP A 1 91 ? 11.954 -11.480 -21.138 1.00 80.38 91 ASP A N 1
ATOM 699 C CA . ASP A 1 91 ? 12.086 -10.217 -21.829 1.00 80.38 91 ASP A CA 1
ATOM 700 C C . ASP A 1 91 ? 10.675 -9.741 -22.133 1.00 80.38 91 ASP A C 1
ATOM 702 O O . ASP A 1 91 ? 9.975 -10.312 -22.980 1.00 80.38 91 ASP A O 1
ATOM 706 N N . VAL A 1 92 ? 10.230 -8.788 -21.322 1.00 82.12 92 VAL A N 1
ATOM 707 C CA . VAL A 1 92 ? 8.861 -8.298 -21.317 1.00 82.12 92 VAL A CA 1
ATOM 708 C C . VAL A 1 92 ? 8.865 -6.912 -21.932 1.00 82.12 92 VAL A C 1
ATOM 710 O O . VAL A 1 92 ? 9.431 -5.970 -21.375 1.00 82.12 92 VAL A O 1
ATOM 713 N N . LYS A 1 93 ? 8.185 -6.782 -23.070 1.00 83.50 93 LYS A N 1
ATOM 714 C CA . LYS A 1 93 ? 7.890 -5.474 -23.643 1.00 83.50 93 LYS A CA 1
ATOM 715 C C . LYS A 1 93 ? 6.743 -4.863 -22.864 1.00 83.50 93 LYS A C 1
ATOM 717 O O . LYS A 1 93 ? 5.691 -5.488 -22.730 1.00 83.50 93 LYS A O 1
ATOM 722 N N . LEU A 1 94 ? 6.954 -3.659 -22.368 1.00 81.56 94 LEU A N 1
ATOM 723 C CA . LEU A 1 94 ? 6.028 -2.929 -21.522 1.00 81.56 94 LEU A CA 1
ATOM 724 C C . LEU A 1 94 ? 5.496 -1.730 -22.283 1.00 81.56 94 LEU A C 1
ATOM 726 O O . LEU A 1 94 ? 6.212 -1.129 -23.085 1.00 81.56 94 LEU A O 1
ATOM 730 N N . SER A 1 95 ? 4.237 -1.403 -22.032 1.00 80.88 95 SER A N 1
ATOM 731 C CA . SER A 1 95 ? 3.648 -0.158 -22.494 1.00 80.88 95 SER A CA 1
ATOM 732 C C . SER A 1 95 ? 2.990 0.579 -21.336 1.00 80.88 95 SER A C 1
ATOM 734 O O . SER A 1 95 ? 2.683 -0.010 -20.294 1.00 80.88 95 SER A O 1
ATOM 736 N N . THR A 1 96 ? 2.832 1.886 -21.494 1.00 80.31 96 THR A N 1
ATOM 737 C CA . THR A 1 96 ? 2.215 2.769 -20.515 1.00 80.31 96 THR A CA 1
ATOM 738 C C . THR A 1 96 ? 1.125 3.610 -21.159 1.00 80.31 96 THR A C 1
ATOM 740 O O . THR A 1 96 ? 0.973 3.680 -22.376 1.00 80.31 96 THR A O 1
ATOM 743 N N . ASN A 1 97 ? 0.300 4.236 -20.327 1.00 80.81 97 ASN A N 1
ATOM 744 C CA . ASN A 1 97 ? -0.631 5.274 -20.769 1.00 80.81 97 ASN A CA 1
ATOM 745 C C . ASN A 1 97 ? 0.031 6.664 -20.876 1.00 80.81 97 ASN A C 1
ATOM 747 O O . ASN A 1 97 ? -0.624 7.607 -21.317 1.00 80.81 97 ASN A O 1
ATOM 751 N N . HIS A 1 98 ? 1.306 6.794 -20.486 1.00 80.56 98 HIS A N 1
ATOM 752 C CA . HIS A 1 98 ? 2.073 8.042 -20.467 1.00 80.56 98 HIS A CA 1
ATOM 753 C C . HIS A 1 98 ? 3.548 7.789 -20.845 1.00 80.56 98 HIS A C 1
ATOM 755 O O . HIS A 1 98 ? 4.403 7.732 -19.956 1.00 80.56 98 HIS A O 1
ATOM 761 N N . PRO A 1 99 ? 3.869 7.640 -22.144 1.00 77.19 99 PRO A N 1
ATOM 762 C CA . PRO A 1 99 ? 5.193 7.205 -22.596 1.00 77.19 99 PRO A CA 1
ATOM 763 C C . PRO A 1 99 ? 6.314 8.163 -22.173 1.00 77.19 99 PRO A C 1
ATOM 765 O O . PRO A 1 99 ? 7.283 7.728 -21.559 1.00 77.19 99 PRO A O 1
ATOM 768 N N . GLU A 1 100 ? 6.137 9.472 -22.374 1.00 77.75 100 GLU A N 1
ATOM 769 C CA . GLU A 1 100 ? 7.125 10.500 -21.997 1.00 77.75 100 GLU A CA 1
ATOM 770 C C . GLU A 1 100 ? 7.463 10.471 -20.498 1.00 77.75 100 GLU A C 1
ATOM 772 O O . GLU A 1 100 ? 8.619 10.592 -20.098 1.00 77.75 100 GLU A O 1
ATOM 777 N N . ARG A 1 101 ? 6.455 10.254 -19.642 1.00 80.19 101 ARG A N 1
ATOM 778 C CA . ARG A 1 101 ? 6.655 10.165 -18.186 1.00 80.19 101 ARG A CA 1
ATOM 779 C C . ARG A 1 101 ? 7.388 8.895 -17.798 1.00 80.19 101 ARG A C 1
ATOM 781 O O . ARG A 1 101 ? 8.182 8.909 -16.862 1.00 80.19 101 ARG A O 1
ATOM 788 N N . ALA A 1 102 ? 7.103 7.803 -18.498 1.00 79.56 102 ALA A N 1
ATOM 789 C CA . ALA A 1 102 ? 7.763 6.537 -18.253 1.00 79.56 102 ALA A CA 1
ATOM 790 C C . ALA A 1 102 ? 9.255 6.614 -18.600 1.00 79.56 102 ALA A C 1
ATOM 792 O O . ALA A 1 102 ? 10.075 6.080 -17.857 1.00 79.56 102 ALA A O 1
ATOM 793 N N . GLU A 1 103 ? 9.616 7.325 -19.673 1.00 77.50 103 GLU A N 1
ATOM 794 C CA . GLU A 1 103 ? 11.019 7.567 -20.028 1.00 77.50 103 GLU A CA 1
ATOM 795 C C . GLU A 1 103 ? 11.761 8.333 -18.926 1.00 77.50 103 GLU A C 1
ATOM 797 O O . GLU A 1 103 ? 12.790 7.858 -18.440 1.00 77.50 103 GLU A O 1
ATOM 802 N N . VAL A 1 104 ? 11.194 9.451 -18.457 1.00 81.69 104 VAL A N 1
ATOM 803 C CA . VAL A 1 104 ? 11.763 10.238 -17.348 1.00 81.69 104 VAL A CA 1
ATOM 804 C C . VAL A 1 104 ? 11.882 9.397 -16.072 1.00 81.69 104 VAL A C 1
ATOM 806 O O . VAL A 1 104 ? 12.903 9.447 -15.390 1.00 81.69 104 VAL A O 1
ATOM 809 N N . ALA A 1 105 ? 10.876 8.579 -15.753 1.00 83.00 105 ALA A N 1
ATOM 810 C CA . ALA A 1 105 ? 10.899 7.701 -14.584 1.00 83.00 105 ALA A CA 1
ATOM 811 C C . ALA A 1 105 ? 12.029 6.656 -14.652 1.00 83.00 105 ALA A C 1
ATOM 813 O O . ALA A 1 105 ? 12.712 6.408 -13.655 1.00 83.00 105 ALA A O 1
ATOM 814 N N . VAL A 1 106 ? 12.264 6.050 -15.820 1.00 81.19 106 VAL A N 1
ATOM 815 C CA . VAL A 1 106 ? 13.363 5.088 -16.015 1.00 81.19 106 VAL A CA 1
ATOM 816 C C . VAL A 1 106 ? 14.724 5.779 -15.905 1.00 81.19 106 VAL A C 1
ATOM 818 O O . VAL A 1 106 ? 15.651 5.216 -15.320 1.00 81.19 106 VAL A O 1
ATOM 821 N N . GLU A 1 107 ? 14.853 7.005 -16.409 1.00 79.88 107 GLU A N 1
ATOM 822 C CA . GLU A 1 107 ? 16.077 7.794 -16.264 1.00 79.88 107 GLU A CA 1
ATOM 823 C C . GLU A 1 107 ? 16.345 8.144 -14.796 1.00 79.88 107 GLU A C 1
ATOM 825 O O . GLU A 1 107 ? 17.446 7.911 -14.290 1.00 79.88 107 GLU A O 1
ATOM 830 N N . GLN A 1 108 ? 15.322 8.611 -14.077 1.00 82.56 108 GLN A N 1
ATOM 831 C CA . GLN A 1 108 ? 15.396 8.884 -12.642 1.00 82.56 108 GLN A CA 1
ATOM 832 C C . GLN A 1 108 ? 15.811 7.642 -11.851 1.00 82.56 108 GLN A C 1
ATOM 834 O O . GLN A 1 108 ? 16.649 7.744 -10.956 1.00 82.56 108 GLN A O 1
ATOM 839 N N . LEU A 1 109 ? 15.299 6.460 -12.210 1.00 83.56 109 LEU A N 1
ATOM 840 C CA . LEU A 1 109 ? 15.746 5.197 -11.624 1.00 83.56 109 LEU A CA 1
ATOM 841 C C . LEU A 1 109 ? 17.236 4.938 -11.897 1.00 83.56 109 LEU A C 1
ATOM 843 O O . LEU A 1 109 ? 17.969 4.544 -10.991 1.00 83.56 109 LEU A O 1
ATOM 847 N N . GLY A 1 110 ? 17.712 5.204 -13.115 1.00 79.81 110 GLY A N 1
ATOM 848 C CA . GLY A 1 110 ? 19.135 5.130 -13.452 1.00 79.81 110 GLY A CA 1
ATOM 849 C C . GLY A 1 110 ? 20.004 6.066 -12.601 1.00 79.81 110 GLY A C 1
ATOM 850 O O . GLY A 1 110 ? 21.029 5.637 -12.070 1.00 79.81 110 GLY A O 1
ATOM 851 N N . VAL A 1 111 ? 19.570 7.316 -12.414 1.00 81.56 111 VAL A N 1
ATOM 852 C CA . VAL A 1 111 ? 20.258 8.342 -11.602 1.00 81.56 111 VAL A CA 1
ATOM 853 C C . VAL A 1 111 ? 20.224 8.026 -10.102 1.00 81.56 111 VAL A C 1
ATOM 855 O O . VAL A 1 111 ? 21.172 8.342 -9.372 1.00 81.56 111 VAL A O 1
ATOM 858 N N . LEU A 1 112 ? 19.148 7.403 -9.617 1.00 80.69 112 LEU A N 1
ATOM 859 C CA . LEU A 1 112 ? 19.048 6.912 -8.240 1.00 80.69 112 LEU A CA 1
ATOM 860 C C . LEU A 1 112 ? 20.080 5.814 -7.974 1.00 80.69 112 LEU A C 1
ATOM 862 O O . LEU A 1 112 ? 20.716 5.806 -6.928 1.00 80.69 112 LEU A O 1
ATOM 866 N N . LEU A 1 113 ? 20.290 4.917 -8.935 1.00 78.19 113 LEU A N 1
ATOM 867 C CA . LEU A 1 113 ? 21.208 3.786 -8.791 1.00 78.19 113 LEU A CA 1
ATOM 868 C C . LEU A 1 113 ? 22.678 4.133 -9.076 1.00 78.19 113 LEU A C 1
ATOM 870 O O . LEU A 1 113 ? 23.559 3.309 -8.822 1.00 78.19 113 LEU A O 1
ATOM 874 N N . SER A 1 114 ? 22.968 5.321 -9.616 1.00 76.50 114 SER A N 1
ATOM 875 C CA . SER A 1 114 ? 24.328 5.697 -10.017 1.00 76.50 114 SER A CA 1
ATOM 876 C C . SER A 1 114 ? 25.202 6.202 -8.867 1.00 76.50 114 SER A C 1
ATOM 878 O O . SER A 1 114 ? 26.419 6.045 -8.932 1.00 76.50 114 SER A O 1
ATOM 880 N N . ASP A 1 115 ? 24.610 6.814 -7.838 1.00 74.19 115 ASP A N 1
ATOM 881 C CA . ASP A 1 115 ? 25.334 7.402 -6.705 1.00 74.19 115 ASP A CA 1
ATOM 882 C C . ASP A 1 115 ? 24.672 7.036 -5.374 1.00 74.19 115 ASP A C 1
ATOM 884 O O . ASP A 1 115 ? 23.623 7.571 -5.024 1.00 74.19 115 ASP A O 1
ATOM 888 N N . ILE A 1 116 ? 25.341 6.144 -4.640 1.00 69.62 116 ILE A N 1
ATOM 889 C CA . ILE A 1 116 ? 24.916 5.548 -3.366 1.00 69.62 116 ILE A CA 1
ATOM 890 C C . ILE A 1 116 ? 24.823 6.598 -2.250 1.00 69.62 116 ILE A C 1
ATOM 892 O O . ILE A 1 116 ? 23.978 6.502 -1.356 1.00 69.62 116 ILE A O 1
ATOM 896 N N . ASN A 1 117 ? 25.675 7.623 -2.287 1.00 72.00 117 ASN A N 1
ATOM 897 C CA . ASN A 1 117 ? 25.773 8.573 -1.185 1.00 72.00 117 ASN A CA 1
ATOM 898 C C . ASN A 1 117 ? 24.591 9.548 -1.168 1.00 72.00 117 ASN A C 1
ATOM 900 O O . ASN A 1 117 ? 24.139 9.900 -0.082 1.00 72.00 117 ASN A O 1
ATOM 904 N N . SER A 1 118 ? 24.035 9.891 -2.334 1.00 78.06 118 SER A N 1
ATOM 905 C CA . SER A 1 118 ? 22.909 10.826 -2.481 1.00 78.06 118 SER A CA 1
ATOM 906 C C . SER A 1 118 ? 21.532 10.163 -2.637 1.00 78.06 118 SER A C 1
ATOM 908 O O . SER A 1 118 ? 20.552 10.855 -2.914 1.00 78.06 118 SER A O 1
ATOM 910 N N . VAL A 1 119 ? 21.426 8.835 -2.477 1.00 78.75 119 VAL A N 1
ATOM 911 C CA . VAL A 1 119 ? 20.167 8.093 -2.702 1.00 78.75 119 VAL A CA 1
ATOM 912 C C . VAL A 1 119 ? 19.023 8.633 -1.843 1.00 78.75 119 VAL A C 1
ATOM 914 O O . VAL A 1 119 ? 17.939 8.859 -2.366 1.00 78.75 119 VAL A O 1
ATOM 917 N N . GLU A 1 120 ? 19.251 8.887 -0.555 1.00 73.56 120 GLU A N 1
ATOM 918 C CA . GLU A 1 120 ? 18.205 9.354 0.369 1.00 73.56 120 GLU A CA 1
ATOM 919 C C . GLU A 1 120 ? 17.681 10.748 0.001 1.00 73.56 120 GLU A C 1
ATOM 921 O O . GLU A 1 120 ? 16.467 10.947 -0.088 1.00 73.56 120 GLU A O 1
ATOM 926 N N . ASP A 1 121 ? 18.581 11.687 -0.303 1.00 77.81 121 ASP A N 1
ATOM 927 C CA . ASP A 1 121 ? 18.216 13.041 -0.729 1.00 77.81 121 ASP A CA 1
ATOM 928 C C . ASP A 1 121 ? 17.433 13.015 -2.045 1.00 77.81 121 ASP A C 1
ATOM 930 O O . ASP A 1 121 ? 16.410 13.688 -2.194 1.00 77.81 121 ASP A O 1
ATOM 934 N N . LYS A 1 122 ? 17.871 12.189 -3.003 1.00 81.44 122 LYS A N 1
ATOM 935 C CA . LYS A 1 122 ? 17.177 12.007 -4.284 1.00 81.44 122 LYS A CA 1
ATOM 936 C C . LYS A 1 122 ? 15.796 11.380 -4.099 1.00 81.44 122 LYS A C 1
ATOM 938 O O . LYS A 1 122 ? 14.845 11.850 -4.716 1.00 81.44 122 LYS A O 1
ATOM 943 N N . LEU A 1 123 ? 15.664 10.361 -3.248 1.00 78.81 123 LEU A N 1
ATOM 944 C CA . LEU A 1 123 ? 14.374 9.738 -2.931 1.00 78.81 123 LEU A CA 1
ATOM 945 C C . LEU A 1 123 ? 13.412 10.742 -2.286 1.00 78.81 123 LEU A C 1
ATOM 947 O O . LEU A 1 123 ? 12.249 10.819 -2.683 1.00 78.81 123 LEU A O 1
ATOM 951 N N . SER A 1 124 ? 13.911 11.558 -1.354 1.00 75.50 124 SER A N 1
ATOM 952 C CA . SER A 1 124 ? 13.143 12.629 -0.714 1.00 75.50 124 SER A CA 1
ATOM 953 C C . SER A 1 124 ? 12.649 13.660 -1.735 1.00 75.50 124 SER A C 1
ATOM 955 O O . SER A 1 124 ? 11.454 13.958 -1.787 1.00 75.50 124 SER A O 1
ATOM 957 N N . ASN A 1 125 ? 13.534 14.132 -2.621 1.00 79.31 125 ASN A N 1
ATOM 958 C CA . ASN A 1 125 ? 13.194 15.086 -3.683 1.00 79.31 125 ASN A CA 1
ATOM 959 C C . ASN A 1 125 ? 12.161 14.530 -4.672 1.00 79.31 125 ASN A C 1
ATOM 961 O O . ASN A 1 125 ? 11.265 15.252 -5.105 1.00 79.31 125 ASN A O 1
ATOM 965 N N . LEU A 1 126 ? 12.257 13.241 -5.002 1.00 76.81 126 LEU A N 1
ATOM 966 C CA . LEU A 1 126 ? 11.309 12.559 -5.884 1.00 76.81 126 LEU A CA 1
ATOM 967 C C . LEU A 1 126 ? 9.994 12.189 -5.185 1.00 76.81 126 LEU A C 1
ATOM 969 O O . LEU A 1 126 ? 9.092 11.666 -5.836 1.00 76.81 126 LEU A O 1
ATOM 973 N N . CYS A 1 127 ? 9.862 12.449 -3.877 1.00 71.56 127 CYS A N 1
ATOM 974 C CA . CYS A 1 127 ? 8.758 11.946 -3.061 1.00 71.56 127 CYS A CA 1
ATOM 975 C C . CYS A 1 127 ? 8.545 10.438 -3.284 1.00 71.56 127 CYS A C 1
ATOM 977 O O . CYS A 1 127 ? 7.406 9.976 -3.371 1.00 71.56 127 CYS A O 1
ATOM 979 N N . LEU A 1 128 ? 9.636 9.681 -3.418 1.00 78.12 128 LEU A N 1
ATOM 980 C CA . LEU A 1 128 ? 9.611 8.238 -3.597 1.00 78.12 128 LEU A CA 1
ATOM 981 C C . LEU A 1 128 ? 9.930 7.569 -2.262 1.00 78.12 128 LEU A C 1
ATOM 983 O O . LEU A 1 128 ? 10.864 7.957 -1.565 1.00 78.12 128 LEU A O 1
ATOM 987 N N . ASP A 1 129 ? 9.154 6.552 -1.908 1.00 76.12 129 ASP A N 1
ATOM 988 C CA . ASP A 1 129 ? 9.409 5.781 -0.699 1.00 76.12 129 ASP A CA 1
ATOM 989 C C . ASP A 1 129 ? 10.654 4.876 -0.857 1.00 76.12 129 ASP A C 1
ATOM 991 O O . ASP A 1 129 ? 10.668 4.022 -1.756 1.00 76.12 129 ASP A O 1
ATOM 995 N N . PRO A 1 130 ? 11.665 5.004 0.031 1.00 78.88 130 PRO A N 1
ATOM 996 C CA . PRO A 1 130 ? 12.800 4.087 0.123 1.00 78.88 130 PRO A CA 1
ATOM 997 C C . PRO A 1 130 ? 12.430 2.600 0.103 1.00 78.88 130 PRO A C 1
ATOM 999 O O . PRO A 1 130 ? 13.149 1.810 -0.512 1.00 78.88 130 PRO A O 1
ATOM 1002 N N . TYR A 1 131 ? 11.302 2.205 0.709 1.00 79.50 131 TYR A N 1
ATOM 1003 C CA . TYR A 1 131 ? 10.879 0.804 0.765 1.00 79.50 131 TYR A CA 1
ATOM 1004 C C . TYR A 1 131 ? 10.609 0.211 -0.622 1.00 79.50 131 TYR A C 1
ATOM 1006 O O . TYR A 1 131 ? 10.926 -0.953 -0.858 1.00 79.50 131 TYR A O 1
ATOM 1014 N N . ARG A 1 132 ? 10.059 0.987 -1.565 1.00 81.69 132 ARG A N 1
ATOM 1015 C CA . ARG A 1 132 ? 9.744 0.490 -2.920 1.00 81.69 132 ARG A CA 1
ATOM 1016 C C . ARG A 1 132 ? 11.005 0.154 -3.693 1.00 81.69 132 ARG A C 1
ATOM 1018 O O . ARG A 1 132 ? 11.096 -0.917 -4.292 1.00 81.69 132 ARG A O 1
ATOM 1025 N N . LEU A 1 133 ? 11.992 1.048 -3.623 1.00 85.44 133 LEU A N 1
ATOM 1026 C CA . LEU A 1 133 ? 13.302 0.796 -4.203 1.00 85.44 133 LEU A CA 1
ATOM 1027 C C . LEU A 1 133 ? 13.944 -0.409 -3.510 1.00 85.44 133 LEU A C 1
ATOM 1029 O O . LEU A 1 133 ? 14.293 -1.372 -4.185 1.00 85.44 133 LEU A O 1
ATOM 1033 N N . LYS A 1 134 ? 14.006 -0.411 -2.173 1.00 83.31 134 LYS A N 1
ATOM 1034 C CA . LYS A 1 134 ? 14.569 -1.511 -1.381 1.00 83.31 134 LYS A CA 1
ATOM 1035 C C . LYS A 1 134 ? 13.949 -2.865 -1.732 1.00 83.31 134 LYS A C 1
ATOM 1037 O O . LYS A 1 134 ? 14.688 -3.798 -2.005 1.00 83.31 134 LYS A O 1
ATOM 1042 N N . ASN A 1 135 ? 12.621 -2.968 -1.794 1.00 86.12 135 ASN A N 1
ATOM 1043 C CA . ASN A 1 135 ? 11.909 -4.205 -2.121 1.00 86.12 135 ASN A CA 1
ATOM 1044 C C . ASN A 1 135 ? 12.332 -4.762 -3.492 1.00 86.12 135 ASN A C 1
ATOM 1046 O O . ASN A 1 135 ? 12.599 -5.956 -3.622 1.00 86.12 135 ASN A O 1
ATOM 1050 N N . LEU A 1 136 ? 12.462 -3.899 -4.507 1.00 88.19 136 LEU A N 1
ATOM 1051 C CA . LEU A 1 136 ? 12.985 -4.309 -5.811 1.00 88.19 136 LEU A CA 1
ATOM 1052 C C . LEU A 1 136 ? 14.435 -4.809 -5.697 1.00 88.19 136 LEU A C 1
ATOM 1054 O O . LEU A 1 136 ? 14.759 -5.873 -6.226 1.00 88.19 136 LEU A O 1
ATOM 1058 N N . LEU A 1 137 ? 15.302 -4.068 -4.999 1.00 86.75 137 LEU A N 1
ATOM 1059 C CA . LEU A 1 137 ? 16.717 -4.424 -4.852 1.00 86.75 137 LEU A CA 1
ATOM 1060 C C . LEU A 1 137 ? 16.914 -5.722 -4.051 1.00 86.75 137 LEU A C 1
ATOM 1062 O O . LEU A 1 137 ? 17.735 -6.552 -4.441 1.00 86.75 137 LEU A O 1
ATOM 1066 N N . ASP A 1 138 ? 16.130 -5.937 -2.996 1.00 85.44 138 ASP A N 1
ATOM 1067 C CA . ASP A 1 138 ? 16.130 -7.150 -2.176 1.00 85.44 138 ASP A CA 1
ATOM 1068 C C . ASP A 1 138 ? 15.731 -8.371 -3.005 1.00 85.44 138 ASP A C 1
ATOM 1070 O O . ASP A 1 138 ? 16.413 -9.395 -2.957 1.00 85.44 138 ASP A O 1
ATOM 1074 N N . LEU A 1 139 ? 14.675 -8.269 -3.821 1.00 86.75 139 LEU A N 1
ATOM 1075 C CA . LEU A 1 139 ? 14.253 -9.351 -4.716 1.00 86.75 139 LEU A CA 1
ATOM 1076 C C . LEU A 1 139 ? 15.337 -9.689 -5.748 1.00 86.75 139 LEU A C 1
ATOM 1078 O O . LEU A 1 139 ? 15.617 -10.867 -5.994 1.00 86.75 139 LEU A O 1
ATOM 1082 N N . VAL A 1 140 ? 15.970 -8.668 -6.332 1.00 86.31 140 VAL A N 1
ATOM 1083 C CA . VAL A 1 140 ? 17.074 -8.842 -7.288 1.00 86.31 140 VAL A CA 1
ATOM 1084 C C . VAL A 1 140 ? 18.275 -9.512 -6.621 1.00 86.31 140 VAL A C 1
ATOM 1086 O O . VAL A 1 140 ? 18.851 -10.446 -7.188 1.00 86.31 140 VAL A O 1
ATOM 1089 N N . ASN A 1 141 ? 18.633 -9.082 -5.410 1.00 85.50 141 ASN A N 1
ATOM 1090 C CA . ASN A 1 141 ? 19.764 -9.612 -4.657 1.00 85.50 141 ASN A CA 1
ATOM 1091 C C . ASN A 1 141 ? 19.518 -11.055 -4.185 1.00 85.50 141 ASN A C 1
ATOM 1093 O O . ASN A 1 141 ? 20.316 -11.948 -4.482 1.00 85.50 141 ASN A O 1
ATOM 1097 N N . LEU A 1 142 ? 18.376 -11.313 -3.539 1.00 85.81 142 LEU A N 1
ATOM 1098 C CA . LEU A 1 142 ? 17.984 -12.624 -3.010 1.00 85.81 142 LEU A CA 1
ATOM 1099 C C . LEU A 1 142 ? 17.994 -13.706 -4.096 1.00 85.81 142 LEU A C 1
ATOM 1101 O O . LEU A 1 142 ? 18.455 -14.827 -3.872 1.00 85.81 142 LEU A O 1
ATOM 1105 N N . HIS A 1 143 ? 17.511 -13.367 -5.292 1.00 85.38 143 HIS A N 1
ATOM 1106 C CA . HIS A 1 143 ? 17.414 -14.303 -6.409 1.00 85.38 143 HIS A CA 1
ATOM 1107 C C . HIS A 1 143 ? 18.606 -14.249 -7.381 1.00 85.38 143 HIS A C 1
ATOM 1109 O O . HIS A 1 143 ? 18.608 -14.989 -8.370 1.00 85.38 143 HIS A O 1
ATOM 1115 N N . LYS A 1 144 ? 19.637 -13.438 -7.088 1.00 84.50 144 LYS A N 1
ATOM 1116 C CA . LYS A 1 144 ? 20.863 -13.274 -7.897 1.00 84.50 144 LYS A CA 1
ATOM 1117 C C . LYS A 1 144 ? 20.561 -12.941 -9.361 1.00 84.50 144 LYS A C 1
ATOM 1119 O O . LYS A 1 144 ? 21.036 -13.605 -10.294 1.00 84.50 144 LYS A O 1
ATOM 1124 N N . LEU A 1 145 ? 19.717 -11.935 -9.541 1.00 85.44 145 LEU A N 1
ATOM 1125 C CA . LEU A 1 145 ? 19.205 -11.519 -10.836 1.00 85.44 145 LEU A CA 1
ATOM 1126 C C . LEU A 1 145 ? 19.959 -10.315 -11.389 1.00 85.44 145 LEU A C 1
ATOM 1128 O O . LEU A 1 145 ? 20.648 -9.586 -10.675 1.00 85.44 145 LEU A O 1
ATOM 1132 N N . GLU A 1 146 ? 19.788 -10.136 -12.689 1.00 87.12 146 GLU A N 1
ATOM 1133 C CA . GLU A 1 146 ? 20.187 -8.968 -13.449 1.00 87.12 146 GLU A CA 1
ATOM 1134 C C . GLU A 1 146 ? 18.953 -8.465 -14.196 1.00 87.12 146 GLU A C 1
ATOM 1136 O O . GLU A 1 146 ? 18.339 -9.211 -14.970 1.00 87.12 146 GLU A O 1
ATOM 1141 N N . LEU A 1 147 ? 18.567 -7.219 -13.914 1.00 87.56 147 LEU A N 1
ATOM 1142 C CA . LEU A 1 147 ? 17.499 -6.535 -14.636 1.00 87.56 147 LEU A CA 1
ATOM 1143 C C . LEU A 1 147 ? 18.123 -5.563 -15.626 1.00 87.56 147 LEU A C 1
ATOM 1145 O O . LEU A 1 147 ? 18.939 -4.730 -15.233 1.00 87.56 147 LEU A O 1
ATOM 1149 N N . THR A 1 148 ? 17.723 -5.636 -16.891 1.00 87.12 148 THR A N 1
ATOM 1150 C CA . THR A 1 148 ? 18.143 -4.679 -17.918 1.00 87.12 148 THR A CA 1
ATOM 1151 C C . THR A 1 148 ? 16.926 -3.968 -18.480 1.00 87.12 148 THR A C 1
ATOM 1153 O O . THR A 1 148 ? 16.013 -4.611 -18.996 1.00 87.12 148 THR A O 1
ATOM 1156 N N . LEU A 1 149 ? 16.942 -2.641 -18.422 1.00 86.12 149 LEU A N 1
ATOM 1157 C CA . LEU A 1 149 ? 15.905 -1.771 -18.961 1.00 86.12 149 LEU A CA 1
ATOM 1158 C C . LEU A 1 149 ? 16.413 -1.082 -20.220 1.00 86.12 149 LEU A C 1
ATOM 1160 O O . LEU A 1 149 ? 17.475 -0.453 -20.210 1.00 86.12 149 LEU A O 1
ATOM 1164 N N . LYS A 1 150 ? 15.647 -1.206 -21.304 1.00 81.19 150 LYS A N 1
ATOM 1165 C CA . LYS A 1 150 ? 15.942 -0.561 -22.587 1.00 81.19 150 LYS A CA 1
ATOM 1166 C C . LYS A 1 150 ? 14.710 0.191 -23.094 1.00 81.19 150 LYS A C 1
ATOM 1168 O O . LYS A 1 150 ? 13.692 -0.462 -23.315 1.00 81.19 150 LYS A O 1
ATOM 1173 N N . PRO A 1 151 ? 14.767 1.516 -23.296 1.00 72.94 151 PRO A N 1
ATOM 1174 C CA . PRO A 1 151 ? 13.684 2.234 -23.960 1.00 72.94 151 PRO A CA 1
ATOM 1175 C C . PRO A 1 151 ? 13.628 1.865 -25.446 1.00 72.94 151 PRO A C 1
ATOM 1177 O O . PRO A 1 151 ? 14.619 1.404 -26.021 1.00 72.94 151 PRO A O 1
ATOM 1180 N N . LYS A 1 152 ? 12.469 2.069 -26.073 1.00 69.06 152 LYS A N 1
ATOM 1181 C CA . LYS A 1 152 ? 12.283 1.798 -27.501 1.00 69.06 152 LYS A CA 1
ATOM 1182 C C . LYS A 1 152 ? 12.943 2.830 -28.413 1.00 69.06 152 LYS A C 1
ATOM 1184 O O . LYS A 1 152 ? 13.552 2.438 -29.405 1.00 69.06 152 LYS A O 1
ATOM 1189 N N . THR A 1 153 ? 12.794 4.118 -28.107 1.00 57.91 153 THR A N 1
ATOM 1190 C CA . THR A 1 153 ? 13.090 5.218 -29.051 1.00 57.91 153 THR A CA 1
ATOM 1191 C C . THR A 1 153 ? 13.638 6.481 -28.382 1.00 57.91 153 THR A C 1
ATOM 1193 O O . THR A 1 153 ? 13.495 7.570 -28.922 1.00 57.91 153 THR A O 1
ATOM 1196 N N . SER A 1 154 ? 14.283 6.369 -27.222 1.00 52.59 154 SER A N 1
ATOM 1197 C CA . SER A 1 154 ? 14.779 7.556 -26.521 1.00 52.59 154 SER A CA 1
ATOM 1198 C C . SER A 1 154 ? 16.221 7.896 -26.915 1.00 52.59 154 SER A C 1
ATOM 1200 O O . SER A 1 154 ? 17.127 7.091 -26.699 1.00 52.59 154 SER A O 1
ATOM 1202 N N . GLU A 1 155 ? 16.444 9.106 -27.439 1.00 52.25 155 GLU A N 1
ATOM 1203 C CA . GLU A 1 155 ? 17.778 9.729 -27.529 1.00 52.25 155 GLU A CA 1
ATOM 1204 C C . GLU A 1 155 ? 18.307 10.164 -26.143 1.00 52.25 155 GLU A C 1
ATOM 1206 O O . GLU A 1 155 ? 19.509 10.365 -25.973 1.00 52.25 155 GLU A O 1
ATOM 1211 N N . LEU A 1 156 ? 17.426 10.272 -25.136 1.00 45.31 156 LEU A N 1
ATOM 1212 C CA . LEU A 1 156 ? 17.743 10.754 -23.783 1.00 45.31 156 LEU A CA 1
ATOM 1213 C C . LEU A 1 156 ? 18.388 9.663 -22.909 1.00 45.31 156 LEU A C 1
ATOM 1215 O O . LEU A 1 156 ? 19.281 9.941 -22.112 1.00 45.31 156 LEU A O 1
ATOM 1219 N N . LEU A 1 157 ? 18.021 8.395 -23.111 1.00 55.38 157 LEU A N 1
ATOM 1220 C CA . LEU A 1 157 ? 18.619 7.239 -22.431 1.00 55.38 157 LEU A CA 1
ATOM 1221 C C . LEU A 1 157 ? 19.631 6.529 -23.344 1.00 55.38 157 LEU A C 1
ATOM 1223 O O . LEU A 1 157 ? 19.438 5.396 -23.782 1.00 55.38 157 LEU A O 1
ATOM 1227 N N . ALA A 1 158 ? 20.769 7.183 -23.593 1.00 56.28 158 ALA A N 1
ATOM 1228 C CA . ALA A 1 158 ? 21.856 6.640 -24.418 1.00 56.28 158 ALA A CA 1
ATOM 1229 C C . ALA A 1 158 ? 22.452 5.310 -23.897 1.00 56.28 158 ALA A C 1
ATOM 1231 O O . ALA A 1 158 ? 23.176 4.627 -24.626 1.00 56.28 158 ALA A O 1
ATOM 1232 N N . LYS A 1 159 ? 22.187 4.928 -22.636 1.00 66.75 159 LYS A N 1
ATOM 1233 C CA . LYS A 1 159 ? 22.699 3.696 -22.016 1.00 66.75 159 LYS A CA 1
ATOM 1234 C C . LYS A 1 159 ? 21.587 2.924 -21.292 1.00 66.75 159 LYS A C 1
ATOM 1236 O O . LYS A 1 159 ? 20.854 3.530 -20.515 1.00 66.75 159 LYS A O 1
ATOM 1241 N N . PRO A 1 160 ? 21.494 1.592 -21.470 1.00 75.25 160 PRO A N 1
ATOM 1242 C CA . PRO A 1 160 ? 20.573 0.749 -20.710 1.00 75.25 160 PRO A CA 1
ATOM 1243 C C . PRO A 1 160 ? 20.778 0.878 -19.196 1.00 75.25 160 PRO A C 1
ATOM 1245 O O . PRO A 1 160 ? 21.913 0.800 -18.714 1.00 75.25 160 PRO A O 1
ATOM 1248 N N . VAL A 1 161 ? 19.687 0.993 -18.436 1.00 81.25 161 VAL A N 1
ATOM 1249 C CA . VAL A 1 161 ? 19.748 0.933 -16.968 1.00 81.25 161 VAL A CA 1
ATOM 1250 C C . VAL A 1 161 ? 19.844 -0.531 -16.562 1.00 81.25 161 VAL A C 1
ATOM 1252 O O . VAL A 1 161 ? 18.997 -1.344 -16.934 1.00 81.25 161 VAL A O 1
ATOM 1255 N N . THR A 1 162 ? 20.898 -0.879 -15.825 1.00 82.75 162 THR A N 1
ATOM 1256 C CA . THR A 1 162 ? 21.144 -2.257 -15.382 1.00 82.75 162 THR A CA 1
ATOM 1257 C C . THR A 1 162 ? 21.191 -2.322 -13.860 1.00 82.75 162 THR A C 1
ATOM 1259 O O . THR A 1 162 ? 21.947 -1.585 -13.228 1.00 82.75 162 THR A O 1
ATOM 1262 N N . ILE A 1 163 ? 20.392 -3.217 -13.282 1.00 81.31 163 ILE A N 1
ATOM 1263 C CA . ILE A 1 163 ? 20.267 -3.434 -11.838 1.00 81.31 163 ILE A CA 1
ATOM 1264 C C . ILE A 1 163 ? 20.874 -4.806 -11.518 1.00 81.31 163 ILE A C 1
ATOM 1266 O O . ILE A 1 163 ? 20.285 -5.835 -11.853 1.00 81.31 163 ILE A O 1
ATOM 1270 N N . CYS A 1 164 ? 22.054 -4.820 -10.885 1.00 73.56 164 CYS A N 1
ATOM 1271 C CA . CYS A 1 164 ? 22.793 -6.042 -10.532 1.00 73.56 164 CYS A CA 1
ATOM 1272 C C . CYS A 1 164 ? 23.102 -6.098 -9.033 1.00 73.56 164 CYS A C 1
ATOM 1274 O O . CYS A 1 164 ? 23.694 -5.165 -8.497 1.00 73.56 164 CYS A O 1
ATOM 1276 N N . ALA A 1 165 ? 22.818 -7.240 -8.403 1.00 63.62 165 ALA A N 1
ATOM 1277 C CA . ALA A 1 165 ? 23.006 -7.522 -6.971 1.00 63.62 165 ALA A CA 1
ATOM 1278 C C . ALA A 1 165 ? 24.329 -7.013 -6.345 1.00 63.62 165 ALA A C 1
ATOM 1280 O O . ALA A 1 165 ? 24.332 -6.464 -5.247 1.00 63.62 165 ALA A O 1
ATOM 1281 N N . GLU A 1 166 ? 25.459 -7.139 -7.046 1.00 61.62 166 GLU A N 1
ATOM 1282 C CA . GLU A 1 166 ? 26.800 -6.850 -6.499 1.00 61.62 166 GLU A CA 1
ATOM 1283 C C . GLU A 1 166 ? 27.073 -5.369 -6.227 1.00 61.62 166 GLU A C 1
ATOM 1285 O O . GLU A 1 166 ? 27.924 -5.047 -5.404 1.00 61.62 166 GLU A O 1
ATOM 1290 N N . ARG A 1 167 ? 26.343 -4.464 -6.888 1.00 64.00 167 ARG A N 1
ATOM 1291 C CA . ARG A 1 167 ? 26.463 -3.013 -6.669 1.00 64.00 167 ARG A CA 1
ATOM 1292 C C . ARG A 1 167 ? 25.435 -2.482 -5.667 1.00 64.00 167 ARG A C 1
ATOM 1294 O O . ARG A 1 167 ? 25.447 -1.294 -5.366 1.00 64.00 167 ARG A O 1
ATOM 1301 N N . LEU A 1 168 ? 24.544 -3.347 -5.176 1.00 69.12 168 LEU A N 1
ATOM 1302 C CA . LEU A 1 168 ? 23.344 -2.944 -4.444 1.00 69.12 168 LEU A CA 1
ATOM 1303 C C . LEU A 1 168 ? 23.436 -3.179 -2.945 1.00 69.12 168 LEU A C 1
ATOM 1305 O O . LEU A 1 168 ? 22.697 -2.527 -2.227 1.00 69.12 168 LEU A O 1
ATOM 1309 N N . LEU A 1 169 ? 24.330 -4.043 -2.453 1.00 73.31 169 LEU A N 1
ATOM 1310 C CA . LEU A 1 169 ? 24.438 -4.305 -1.011 1.00 73.31 169 LEU A CA 1
ATOM 1311 C C . LEU A 1 169 ? 24.662 -3.030 -0.173 1.00 73.31 169 LEU A C 1
ATOM 1313 O O . LEU A 1 169 ? 23.923 -2.856 0.791 1.00 73.31 169 LEU A O 1
ATOM 1317 N N . PRO A 1 170 ? 25.563 -2.093 -0.544 1.00 75.62 170 PRO A N 1
ATOM 1318 C CA . PRO A 1 170 ? 25.713 -0.848 0.214 1.00 75.62 170 PRO A CA 1
ATOM 1319 C C . PRO A 1 170 ? 24.471 0.053 0.136 1.00 75.62 170 PRO A C 1
ATOM 1321 O O . PRO A 1 170 ? 24.132 0.726 1.104 1.00 75.62 170 PRO A O 1
ATOM 1324 N N . VAL A 1 171 ? 23.763 0.046 -1.003 1.00 74.62 171 VAL A N 1
ATOM 1325 C CA . VAL A 1 171 ? 22.500 0.786 -1.174 1.00 74.62 171 VAL A CA 1
ATOM 1326 C C . VAL A 1 171 ? 21.408 0.174 -0.298 1.00 74.62 171 VAL A C 1
ATOM 1328 O O . VAL A 1 171 ? 20.719 0.899 0.404 1.00 74.62 171 VAL A O 1
ATOM 1331 N N . ILE A 1 172 ? 21.272 -1.154 -0.302 1.00 74.44 172 ILE A N 1
ATOM 1332 C CA . ILE A 1 172 ? 20.304 -1.895 0.511 1.00 74.44 172 ILE A CA 1
ATOM 1333 C C . ILE A 1 172 ? 20.564 -1.639 1.994 1.00 74.44 172 ILE A C 1
ATOM 1335 O O . ILE A 1 172 ? 19.623 -1.301 2.693 1.00 74.44 172 ILE A O 1
ATOM 1339 N N . GLN A 1 173 ? 21.813 -1.725 2.459 1.00 76.81 173 GLN A N 1
ATOM 1340 C CA . GLN A 1 173 ? 22.165 -1.471 3.861 1.00 76.81 173 GLN A CA 1
ATOM 1341 C C . GLN A 1 173 ? 21.823 -0.040 4.293 1.00 76.81 173 GLN A C 1
ATOM 1343 O O . GLN A 1 173 ? 21.194 0.156 5.328 1.00 76.81 173 GLN A O 1
ATOM 1348 N N . LYS A 1 174 ? 22.136 0.960 3.460 1.00 75.19 174 LYS A N 1
ATOM 1349 C CA . LYS A 1 174 ? 21.764 2.356 3.732 1.00 75.19 174 LYS A CA 1
ATOM 1350 C C . LYS A 1 174 ? 20.239 2.560 3.750 1.00 75.19 174 LYS A C 1
ATOM 1352 O O . LYS A 1 174 ? 19.701 3.263 4.603 1.00 75.19 174 LYS A O 1
ATOM 1357 N N . LEU A 1 175 ? 19.519 1.902 2.838 1.00 72.75 175 LEU A N 1
ATOM 1358 C CA . LEU A 1 175 ? 18.052 1.890 2.833 1.00 72.75 175 LEU A CA 1
ATOM 1359 C C . LEU A 1 175 ? 17.471 1.116 4.030 1.00 72.75 175 LEU A C 1
ATOM 1361 O O . LEU A 1 175 ? 16.376 1.435 4.481 1.00 72.75 175 LEU A O 1
ATOM 1365 N N . GLU A 1 176 ? 18.170 0.105 4.554 1.00 72.38 176 GLU A N 1
ATOM 1366 C CA . GLU A 1 176 ? 17.772 -0.636 5.754 1.00 72.38 176 GLU A CA 1
ATOM 1367 C C . GLU A 1 176 ? 17.827 0.247 6.986 1.00 72.38 176 GLU A C 1
ATOM 1369 O O . GLU A 1 176 ? 16.807 0.373 7.661 1.00 72.38 176 GLU A O 1
ATOM 1374 N N . GLU A 1 177 ? 18.966 0.899 7.222 1.00 68.69 177 GLU A N 1
ATOM 1375 C CA . GLU A 1 177 ? 19.180 1.819 8.344 1.00 68.69 177 GLU A CA 1
ATOM 1376 C C . GLU A 1 177 ? 18.127 2.934 8.377 1.00 68.69 177 GLU A C 1
ATOM 1378 O O . GLU A 1 177 ? 17.590 3.245 9.441 1.00 68.69 177 GLU A O 1
ATOM 1383 N N . SER A 1 178 ? 17.753 3.467 7.210 1.00 62.06 178 SER A N 1
ATOM 1384 C CA . SER A 1 178 ? 16.670 4.446 7.095 1.00 62.06 178 SER A CA 1
ATOM 1385 C C . SER A 1 178 ? 15.275 3.818 7.245 1.00 62.06 178 SER A C 1
ATOM 1387 O O . SER A 1 178 ? 14.408 4.400 7.885 1.00 62.06 178 SER A O 1
ATOM 1389 N N . SER A 1 179 ? 15.020 2.609 6.737 1.00 59.09 179 SER A N 1
ATOM 1390 C CA . SER A 1 179 ? 13.681 1.987 6.776 1.00 59.09 179 SER A CA 1
ATOM 1391 C C . SER A 1 179 ? 13.190 1.530 8.159 1.00 59.09 179 SER A C 1
ATOM 1393 O O . SER A 1 179 ? 11.996 1.282 8.316 1.00 59.09 179 SER A O 1
ATOM 1395 N N . VAL A 1 180 ? 14.054 1.445 9.183 1.00 59.44 180 VAL A N 1
ATOM 1396 C CA . VAL A 1 180 ? 13.659 1.033 10.553 1.00 59.44 180 VAL A CA 1
ATOM 1397 C C . VAL A 1 180 ? 12.658 2.008 11.202 1.00 59.44 180 VAL A C 1
ATOM 1399 O O . VAL A 1 180 ? 11.944 1.628 12.143 1.00 59.44 180 VAL A O 1
ATOM 1402 N N . THR A 1 181 ? 12.591 3.244 10.699 1.00 62.31 181 THR A N 1
ATOM 1403 C CA . THR A 1 181 ? 11.762 4.343 11.218 1.00 62.31 181 THR A CA 1
ATOM 1404 C C . THR A 1 181 ? 10.728 4.869 10.216 1.00 62.31 181 THR A C 1
ATOM 1406 O O . THR A 1 181 ? 9.954 5.762 10.574 1.00 62.31 181 THR A O 1
ATOM 1409 N N . PHE A 1 182 ? 10.672 4.326 8.991 1.00 73.06 182 PHE A N 1
ATOM 1410 C CA . PHE A 1 182 ? 9.819 4.846 7.918 1.00 73.06 182 PHE A CA 1
ATOM 1411 C C . PHE A 1 182 ? 8.749 3.862 7.430 1.00 73.06 182 PHE A C 1
ATOM 1413 O O . PHE A 1 182 ? 8.912 2.645 7.470 1.00 73.06 182 PHE A O 1
ATOM 1420 N N . ILE A 1 183 ? 7.635 4.413 6.944 1.00 78.88 183 ILE A N 1
ATOM 1421 C CA . ILE A 1 183 ? 6.462 3.679 6.460 1.00 78.88 183 ILE A CA 1
ATOM 1422 C C . ILE A 1 183 ? 6.093 4.171 5.062 1.00 78.88 183 ILE A C 1
ATOM 1424 O O . ILE A 1 183 ? 6.076 5.378 4.801 1.00 78.88 183 ILE A O 1
ATOM 1428 N N . ASP A 1 184 ? 5.698 3.237 4.196 1.00 79.31 184 ASP A N 1
ATOM 1429 C CA . ASP A 1 184 ? 5.148 3.565 2.882 1.00 79.31 184 ASP A CA 1
ATOM 1430 C C . ASP A 1 184 ? 3.824 4.327 3.001 1.00 79.31 184 ASP A C 1
ATOM 1432 O O . ASP A 1 184 ? 2.887 3.892 3.673 1.00 79.31 184 ASP A O 1
ATOM 1436 N N . SER A 1 185 ? 3.697 5.429 2.263 1.00 80.62 185 SER A N 1
ATOM 1437 C CA . SER A 1 185 ? 2.436 6.142 2.013 1.00 80.62 185 SER A CA 1
ATOM 1438 C C . SER A 1 185 ? 1.204 5.249 1.742 1.00 80.62 185 SER A C 1
ATOM 1440 O O . SER A 1 185 ? 0.088 5.585 2.137 1.00 80.62 185 SER A O 1
ATOM 1442 N N . GLN A 1 186 ? 1.359 4.106 1.074 1.00 81.56 186 GLN A N 1
ATOM 1443 C CA . GLN A 1 186 ? 0.306 3.131 0.790 1.00 81.56 186 GLN A CA 1
ATOM 1444 C C . GLN A 1 186 ? -0.075 2.286 2.006 1.00 81.56 186 GLN A C 1
ATOM 1446 O O . GLN A 1 186 ? -1.131 1.667 1.988 1.00 81.56 186 GLN A O 1
ATOM 1451 N N . ARG A 1 187 ? 0.733 2.241 3.062 1.00 85.75 187 ARG A N 1
ATOM 1452 C CA . ARG A 1 187 ? 0.398 1.519 4.298 1.00 85.75 187 ARG A CA 1
ATOM 1453 C C . ARG A 1 187 ? -0.375 2.375 5.294 1.00 85.75 187 ARG A C 1
ATOM 1455 O O . ARG A 1 187 ? -0.908 1.844 6.259 1.00 85.75 187 ARG A O 1
ATOM 1462 N N . VAL A 1 188 ? -0.495 3.675 5.038 1.00 89.25 188 VAL A N 1
ATOM 1463 C CA . VAL A 1 188 ? -1.296 4.599 5.846 1.00 89.25 188 VAL A CA 1
ATOM 1464 C C . VAL A 1 188 ? -2.657 4.795 5.176 1.00 89.25 188 VAL A C 1
ATOM 1466 O O . VAL A 1 188 ? -2.678 5.028 3.975 1.00 89.25 188 VAL A O 1
ATOM 1469 N N . PRO A 1 189 ? -3.796 4.740 5.878 1.00 90.56 189 PRO A N 1
ATOM 1470 C CA . PRO A 1 189 ? -5.115 4.967 5.284 1.00 90.56 189 PRO A CA 1
ATOM 1471 C C . PRO A 1 189 ? -5.357 6.443 4.916 1.00 90.56 189 PRO A C 1
ATOM 1473 O O . PRO A 1 189 ? -4.707 7.354 5.430 1.00 90.56 189 PRO A O 1
ATOM 1476 N N . GLN A 1 190 ? -6.329 6.687 4.030 1.00 86.19 190 GLN A N 1
ATOM 1477 C CA . GLN A 1 190 ? -6.796 8.039 3.670 1.00 86.19 190 GLN A CA 1
ATOM 1478 C C . GLN A 1 190 ? -8.276 8.297 4.023 1.00 86.19 190 GLN A C 1
ATOM 1480 O O . GLN A 1 190 ? -8.730 9.438 3.968 1.00 86.19 190 GLN A O 1
ATOM 1485 N N . ALA A 1 191 ? -9.043 7.259 4.364 1.00 90.00 191 ALA A N 1
ATOM 1486 C CA . ALA A 1 191 ? -10.448 7.396 4.737 1.00 90.00 191 ALA A CA 1
ATOM 1487 C C . ALA A 1 191 ? -10.606 7.550 6.256 1.00 90.00 191 ALA A C 1
ATOM 1489 O O . ALA A 1 191 ? -9.983 6.815 7.013 1.00 90.00 191 ALA A O 1
ATOM 1490 N N . ASN A 1 192 ? -11.468 8.465 6.704 1.00 89.31 192 ASN A N 1
ATOM 1491 C CA . ASN A 1 192 ? -11.640 8.812 8.121 1.00 89.31 192 ASN A CA 1
ATOM 1492 C C . ASN A 1 192 ? -12.841 8.131 8.806 1.00 89.31 192 ASN A C 1
ATOM 1494 O O . ASN A 1 192 ? -12.977 8.215 10.023 1.00 89.31 192 ASN A O 1
ATOM 1498 N N . ASP A 1 193 ? -13.700 7.437 8.060 1.00 94.00 193 ASP A N 1
ATOM 1499 C CA . ASP A 1 193 ? -14.914 6.817 8.602 1.00 94.00 193 ASP A CA 1
ATOM 1500 C C . ASP A 1 193 ? -14.789 5.288 8.709 1.00 94.00 193 ASP A C 1
ATOM 1502 O O . ASP A 1 193 ? -14.851 4.570 7.709 1.00 94.00 193 ASP A O 1
ATOM 1506 N N . LEU A 1 194 ? -14.615 4.798 9.940 1.00 95.88 194 LEU A N 1
ATOM 1507 C CA . LEU A 1 194 ? -14.510 3.372 10.265 1.00 95.88 194 LEU A CA 1
ATOM 1508 C C . LEU A 1 194 ? -15.807 2.595 10.007 1.00 95.88 194 LEU A C 1
ATOM 1510 O O . LEU A 1 194 ? -15.741 1.417 9.658 1.00 95.88 194 LEU A O 1
ATOM 1514 N N . ASP A 1 195 ? -16.973 3.232 10.126 1.00 95.38 195 ASP A N 1
ATOM 1515 C CA . ASP A 1 195 ? -18.255 2.572 9.868 1.00 95.38 195 ASP A CA 1
ATOM 1516 C C . ASP A 1 195 ? -18.350 2.177 8.405 1.00 95.38 195 ASP A C 1
ATOM 1518 O O . ASP A 1 195 ? -18.616 1.023 8.065 1.00 95.38 195 ASP A O 1
ATOM 1522 N N . ARG A 1 196 ? -17.969 3.112 7.541 1.00 95.12 196 ARG A N 1
ATOM 1523 C CA . ARG A 1 196 ? -17.907 2.875 6.109 1.00 95.12 196 ARG A CA 1
ATOM 1524 C C . ARG A 1 196 ? -16.849 1.834 5.728 1.00 95.12 196 ARG A C 1
ATOM 1526 O O . ARG A 1 196 ? -17.062 1.073 4.787 1.00 95.12 196 ARG A O 1
ATOM 1533 N N . VAL A 1 197 ? -15.732 1.744 6.457 1.00 96.56 197 VAL A N 1
ATOM 1534 C CA . VAL A 1 197 ? -14.759 0.648 6.274 1.00 96.56 197 VAL A CA 1
ATOM 1535 C C . VAL A 1 197 ? -15.414 -0.709 6.562 1.00 96.56 197 VAL A C 1
ATOM 1537 O O . VAL A 1 197 ? -15.271 -1.631 5.757 1.00 96.56 197 VAL A O 1
ATOM 1540 N N . ILE A 1 198 ? -16.167 -0.834 7.662 1.00 96.94 198 ILE A N 1
ATOM 1541 C CA . ILE A 1 198 ? -16.909 -2.063 7.996 1.00 96.94 198 ILE A CA 1
ATOM 1542 C C . ILE A 1 198 ? -17.912 -2.403 6.883 1.00 96.94 198 ILE A C 1
ATOM 1544 O O . ILE A 1 198 ? -17.980 -3.560 6.456 1.00 96.94 198 ILE A O 1
ATOM 1548 N N . ASP A 1 199 ? -18.650 -1.410 6.384 1.00 95.44 199 ASP A N 1
ATOM 1549 C CA . ASP A 1 199 ? -19.640 -1.595 5.319 1.00 95.44 199 ASP A CA 1
ATOM 1550 C C . ASP A 1 199 ? -19.003 -2.100 4.025 1.00 95.44 199 ASP A C 1
ATOM 1552 O O . ASP A 1 199 ? -19.511 -3.047 3.427 1.00 95.44 199 ASP A O 1
ATOM 1556 N N . ILE A 1 200 ? -17.852 -1.550 3.622 1.00 95.94 200 ILE A N 1
ATOM 1557 C CA . ILE A 1 200 ? -17.101 -2.018 2.447 1.00 95.94 200 ILE A CA 1
ATOM 1558 C C . ILE A 1 200 ? -16.688 -3.483 2.589 1.00 95.94 200 ILE A C 1
ATOM 1560 O O . ILE A 1 200 ? -16.845 -4.266 1.646 1.00 95.94 200 ILE A O 1
ATOM 1564 N N . VAL A 1 201 ? -16.174 -3.873 3.757 1.00 97.38 201 VAL A N 1
ATOM 1565 C CA . VAL A 1 201 ? -15.750 -5.257 4.003 1.00 97.38 201 VAL A CA 1
ATOM 1566 C C . VAL A 1 201 ? -16.955 -6.196 3.965 1.00 97.38 201 VAL A C 1
ATOM 1568 O O . VAL A 1 201 ? -16.889 -7.238 3.312 1.00 97.38 201 VAL A O 1
ATOM 1571 N N . ARG A 1 202 ? -18.078 -5.814 4.587 1.00 96.50 202 ARG A N 1
ATOM 1572 C CA . ARG A 1 202 ? -19.317 -6.608 4.594 1.00 96.50 202 ARG A CA 1
ATOM 1573 C C . ARG A 1 202 ? -19.930 -6.722 3.200 1.00 96.50 202 ARG A C 1
ATOM 1575 O O . ARG A 1 202 ? -20.292 -7.816 2.775 1.00 96.50 202 ARG A O 1
ATOM 1582 N N . PHE A 1 203 ? -20.003 -5.616 2.469 1.00 96.00 203 PHE A N 1
ATOM 1583 C CA . PHE A 1 203 ? -20.496 -5.584 1.098 1.00 96.00 203 PHE A CA 1
ATOM 1584 C C . PHE A 1 203 ? -19.669 -6.511 0.199 1.00 96.00 203 PHE A C 1
ATOM 1586 O O . PHE A 1 203 ? -20.223 -7.328 -0.538 1.00 96.00 203 PHE A O 1
ATOM 1593 N N . ARG A 1 204 ? -18.335 -6.469 0.328 1.00 96.56 204 ARG A N 1
ATOM 1594 C CA . ARG A 1 204 ? -17.448 -7.367 -0.418 1.00 96.56 204 ARG A CA 1
ATOM 1595 C C . ARG A 1 204 ? -17.582 -8.828 0.010 1.00 96.56 204 ARG A C 1
ATOM 1597 O O . ARG A 1 204 ? -17.529 -9.710 -0.845 1.00 96.56 204 ARG A O 1
ATOM 1604 N N . LEU A 1 205 ? -17.756 -9.094 1.306 1.00 96.06 205 LEU A N 1
ATOM 1605 C CA . LEU A 1 205 ? -17.960 -10.440 1.847 1.00 96.06 205 LEU A CA 1
ATOM 1606 C C . LEU A 1 205 ? -19.202 -11.111 1.248 1.00 96.06 205 LEU A C 1
ATOM 1608 O O . LEU A 1 205 ? -19.163 -12.301 0.948 1.00 96.06 205 LEU A O 1
ATOM 1612 N N . ASN A 1 206 ? -20.253 -10.328 1.009 1.00 95.12 206 ASN A N 1
ATOM 1613 C CA . ASN A 1 206 ? -21.509 -10.777 0.411 1.00 95.12 206 ASN A CA 1
ATOM 1614 C C . ASN A 1 206 ? -21.452 -10.903 -1.125 1.00 95.12 206 ASN A C 1
ATOM 1616 O O . ASN A 1 206 ? -22.485 -11.042 -1.771 1.00 95.12 206 ASN A O 1
ATOM 1620 N N . GLY A 1 207 ? -20.260 -10.839 -1.727 1.00 93.06 207 GLY A N 1
ATOM 1621 C CA . GLY A 1 207 ? -20.074 -10.956 -3.176 1.00 93.06 207 GLY A CA 1
ATOM 1622 C C . GLY A 1 207 ? -20.276 -9.653 -3.951 1.00 93.06 207 GLY A C 1
ATOM 1623 O O . GLY A 1 207 ? -20.185 -9.665 -5.176 1.00 93.06 207 GLY A O 1
ATOM 162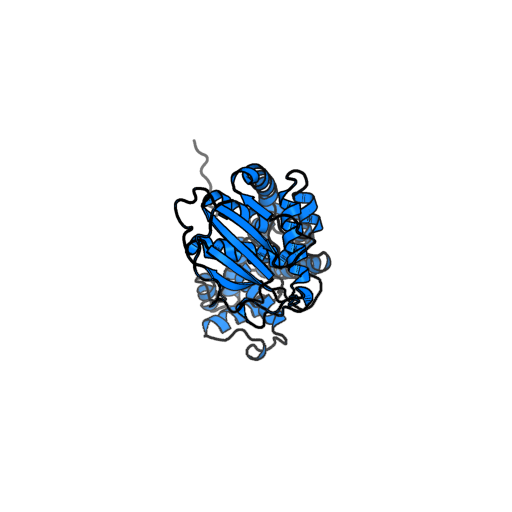4 N N . GLY A 1 208 ? -20.493 -8.527 -3.263 1.00 92.75 208 GLY A N 1
ATOM 1625 C CA . GLY A 1 208 ? -20.685 -7.225 -3.890 1.00 92.75 208 GLY A CA 1
ATOM 1626 C C . GLY A 1 208 ? -19.484 -6.773 -4.729 1.00 92.75 208 GLY A C 1
ATOM 1627 O O . GLY A 1 208 ? -18.312 -7.015 -4.395 1.00 92.75 208 GLY A O 1
ATOM 1628 N N . GLU A 1 209 ? -19.775 -6.092 -5.838 1.00 93.12 209 GLU A N 1
ATOM 1629 C CA . GLU A 1 209 ? -18.770 -5.475 -6.700 1.00 93.12 209 GLU A CA 1
ATOM 1630 C C . GLU A 1 209 ? -18.477 -4.042 -6.238 1.00 93.12 209 GLU A C 1
ATOM 1632 O O . GLU A 1 209 ? -19.374 -3.200 -6.220 1.00 93.12 209 GLU A O 1
ATOM 1637 N N . LEU A 1 210 ? -17.216 -3.765 -5.883 1.00 91.38 210 LEU A N 1
ATOM 1638 C CA . LEU A 1 210 ? -16.740 -2.510 -5.280 1.00 91.38 210 LEU A CA 1
ATOM 1639 C C . LEU A 1 210 ? -16.707 -1.337 -6.279 1.00 91.38 210 LEU A C 1
ATOM 1641 O O . LEU A 1 210 ? -15.644 -0.802 -6.607 1.00 91.38 210 LEU A O 1
ATOM 1645 N N . LYS A 1 211 ? -17.888 -0.942 -6.751 1.00 90.19 211 LYS A N 1
ATOM 1646 C CA . LYS A 1 211 ? -18.157 0.244 -7.565 1.00 90.19 211 LYS A CA 1
ATOM 1647 C C . LYS A 1 211 ? -19.047 1.199 -6.780 1.00 90.19 211 LYS A C 1
ATOM 1649 O O . LYS A 1 211 ? -19.892 0.767 -6.006 1.00 90.19 211 LYS A O 1
ATOM 1654 N N . HIS A 1 212 ? -18.853 2.496 -6.997 1.00 88.75 212 HIS A N 1
ATOM 1655 C CA . HIS A 1 212 ? -19.581 3.541 -6.274 1.00 88.75 212 HIS A CA 1
ATOM 1656 C C . HIS A 1 212 ? -21.095 3.490 -6.517 1.00 88.75 212 HIS A C 1
ATOM 1658 O O . HIS A 1 212 ? -21.859 3.657 -5.580 1.00 88.75 212 HIS A O 1
ATOM 1664 N N . GLU A 1 213 ? -21.515 3.129 -7.731 1.00 90.44 213 GLU A N 1
ATOM 1665 C CA . GLU A 1 213 ? -22.919 2.888 -8.099 1.00 90.44 213 GLU A CA 1
ATOM 1666 C C . GLU A 1 213 ? -23.605 1.819 -7.233 1.00 90.44 213 GLU A C 1
ATOM 1668 O O . GLU A 1 213 ? -24.814 1.869 -7.035 1.00 90.44 213 GLU A O 1
ATOM 1673 N N . ASN A 1 214 ? -22.837 0.868 -6.694 1.00 88.44 214 ASN A N 1
ATOM 1674 C CA . ASN A 1 214 ? -23.368 -0.255 -5.925 1.00 88.44 214 ASN A CA 1
ATOM 1675 C C . ASN A 1 214 ? -23.329 -0.022 -4.407 1.00 88.44 214 ASN A C 1
ATOM 1677 O O . ASN A 1 214 ? -23.754 -0.895 -3.651 1.00 88.44 214 ASN A O 1
ATOM 1681 N N . ILE A 1 215 ? -22.757 1.096 -3.946 1.00 88.38 215 ILE A N 1
ATOM 1682 C CA . ILE A 1 215 ? -22.503 1.350 -2.525 1.00 88.38 215 ILE A CA 1
ATOM 1683 C C . ILE A 1 215 ? -23.148 2.674 -2.129 1.00 88.38 215 ILE A C 1
ATOM 1685 O O . ILE A 1 215 ? -22.693 3.755 -2.503 1.00 88.38 215 ILE A O 1
ATOM 1689 N N . GLU A 1 216 ? -24.197 2.581 -1.319 1.00 85.62 216 GLU A N 1
ATOM 1690 C CA . GLU A 1 216 ? -24.969 3.737 -0.881 1.00 85.62 216 GLU A CA 1
ATOM 1691 C C . GLU A 1 216 ? -24.110 4.761 -0.117 1.00 85.62 216 GLU A C 1
ATOM 1693 O O . GLU A 1 216 ? -23.364 4.440 0.813 1.00 85.62 216 GLU A O 1
ATOM 1698 N N . GLY A 1 217 ? -24.229 6.032 -0.508 1.00 82.56 217 GLY A N 1
ATOM 1699 C CA . GLY A 1 217 ? -23.543 7.152 0.134 1.00 82.56 217 GLY A CA 1
ATOM 1700 C C . GLY A 1 217 ? -22.084 7.363 -0.288 1.00 82.56 217 GLY A C 1
ATOM 1701 O O . GLY A 1 217 ? -21.408 8.196 0.317 1.00 82.56 217 GLY A O 1
ATOM 1702 N N . LEU A 1 218 ? -21.594 6.661 -1.320 1.00 86.69 218 LEU A N 1
ATOM 1703 C CA . LEU A 1 218 ? -20.309 6.950 -1.965 1.00 86.69 218 LEU A CA 1
ATOM 1704 C C . LEU A 1 218 ? -20.533 7.529 -3.366 1.00 86.69 218 LEU A C 1
ATOM 1706 O O . LEU A 1 218 ? -20.968 6.843 -4.281 1.00 86.69 218 LEU A O 1
ATOM 1710 N N . GLY A 1 219 ? -20.198 8.808 -3.546 1.00 85.62 219 GLY A N 1
ATOM 1711 C CA . GLY A 1 219 ? -20.492 9.555 -4.775 1.00 85.62 219 GLY A CA 1
ATOM 1712 C C . GLY A 1 219 ? -19.460 9.394 -5.893 1.00 85.62 219 GLY A C 1
ATOM 1713 O O . GLY A 1 219 ? -19.619 9.980 -6.957 1.00 85.62 219 GLY A O 1
ATOM 1714 N N . SER A 1 220 ? -18.364 8.659 -5.670 1.00 89.69 220 SER A N 1
ATOM 1715 C CA . SER A 1 220 ? -17.336 8.462 -6.700 1.00 89.69 220 SER A CA 1
ATOM 1716 C C . SER A 1 220 ? -16.523 7.186 -6.510 1.00 89.69 220 SER A C 1
ATOM 1718 O O . SER A 1 220 ? -16.291 6.728 -5.389 1.00 89.69 220 SER A O 1
ATOM 1720 N N . TYR A 1 221 ? -15.990 6.657 -7.615 1.00 88.06 221 TYR A N 1
ATOM 1721 C CA . TYR A 1 221 ? -15.065 5.519 -7.595 1.00 88.06 221 TYR A CA 1
ATOM 1722 C C . TYR A 1 221 ? -13.828 5.778 -6.719 1.00 88.06 221 TYR A C 1
ATOM 1724 O O . TYR A 1 221 ? -13.353 4.882 -6.023 1.00 88.06 221 TYR A O 1
ATOM 1732 N N . ARG A 1 222 ? -13.344 7.025 -6.695 1.00 87.44 222 ARG A N 1
ATOM 1733 C CA . ARG A 1 222 ? -12.203 7.445 -5.874 1.00 87.44 222 ARG A CA 1
ATOM 1734 C C . ARG A 1 222 ? -12.482 7.296 -4.378 1.00 87.44 222 ARG A C 1
ATOM 1736 O O . ARG A 1 222 ? -11.63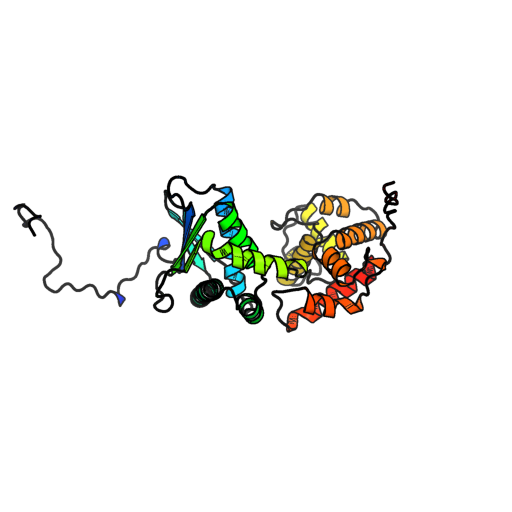0 6.787 -3.658 1.00 87.44 222 ARG A O 1
ATOM 1743 N N . GLN A 1 223 ? -13.675 7.678 -3.918 1.00 90.50 223 GLN A N 1
ATOM 1744 C CA . GLN A 1 223 ? -14.074 7.466 -2.523 1.00 90.50 223 GLN A CA 1
ATOM 1745 C C . GLN A 1 223 ? -14.109 5.976 -2.172 1.00 90.50 223 GLN A C 1
ATOM 1747 O O . GLN A 1 223 ? -13.579 5.590 -1.134 1.00 90.50 223 GLN A O 1
ATOM 1752 N N . VAL A 1 224 ? -14.643 5.126 -3.058 1.00 92.81 224 VAL A N 1
ATOM 1753 C CA . VAL A 1 224 ? -14.608 3.666 -2.861 1.00 92.81 224 VAL A CA 1
ATOM 1754 C C . VAL A 1 224 ? -13.171 3.171 -2.716 1.00 92.81 224 VAL A C 1
ATOM 1756 O O . VAL A 1 224 ? -12.887 2.422 -1.785 1.00 92.81 224 VAL A O 1
ATOM 1759 N N . GLN A 1 225 ? -12.245 3.615 -3.577 1.00 91.56 225 GLN A N 1
ATOM 1760 C CA . GLN A 1 225 ? -10.838 3.213 -3.462 1.00 91.56 225 GLN A CA 1
ATOM 1761 C C . GLN A 1 225 ? -10.221 3.632 -2.122 1.00 91.56 225 GLN A C 1
ATOM 1763 O O . GLN A 1 225 ? -9.458 2.854 -1.563 1.00 91.56 225 GLN A O 1
ATOM 1768 N N . TYR A 1 226 ? -10.583 4.789 -1.560 1.00 92.38 226 TYR A N 1
ATOM 1769 C CA . TYR A 1 226 ? -10.092 5.205 -0.241 1.00 92.38 226 TYR A CA 1
ATOM 1770 C C . TYR A 1 226 ? -10.546 4.290 0.893 1.00 92.38 226 TYR A C 1
ATOM 1772 O O . TYR A 1 226 ? -9.737 3.944 1.753 1.00 92.38 226 TYR A O 1
ATOM 1780 N N . TYR A 1 227 ? -11.804 3.850 0.889 1.00 95.44 227 TYR A N 1
ATOM 1781 C CA . TYR A 1 227 ? -12.284 2.918 1.910 1.00 95.44 227 TYR A CA 1
ATOM 1782 C C . TYR A 1 227 ? -11.770 1.490 1.698 1.00 95.44 227 TYR A C 1
ATOM 1784 O O . TYR A 1 227 ? -11.464 0.800 2.668 1.00 95.44 227 TYR A O 1
ATOM 1792 N N . VAL A 1 228 ? -11.604 1.053 0.446 1.00 95.19 228 VAL A N 1
ATOM 1793 C CA . VAL A 1 228 ? -10.953 -0.229 0.121 1.00 95.19 228 VAL A CA 1
ATOM 1794 C C . VAL A 1 228 ? -9.497 -0.226 0.585 1.00 95.19 228 VAL A C 1
ATOM 1796 O O . VAL A 1 228 ? -9.035 -1.196 1.182 1.00 95.19 228 VAL A O 1
ATOM 1799 N N . HIS A 1 229 ? -8.791 0.879 0.350 1.00 93.88 229 HIS A N 1
ATOM 1800 C CA . HIS A 1 229 ? -7.421 1.098 0.800 1.00 93.88 229 HIS A CA 1
ATOM 1801 C C . HIS A 1 229 ? -7.321 1.070 2.327 1.00 93.88 229 HIS A C 1
ATOM 1803 O O . HIS A 1 229 ? -6.528 0.308 2.869 1.00 93.88 229 HIS A O 1
ATOM 1809 N N . ALA A 1 230 ? -8.204 1.787 3.024 1.00 95.19 230 ALA A N 1
ATOM 1810 C CA . ALA A 1 230 ? -8.295 1.765 4.481 1.00 95.19 230 ALA A CA 1
ATOM 1811 C C . ALA A 1 230 ? -8.561 0.357 5.051 1.00 95.19 230 ALA A C 1
ATOM 1813 O O . ALA A 1 230 ? -7.904 -0.062 6.006 1.00 95.19 230 ALA A O 1
ATOM 1814 N N . ALA A 1 231 ? -9.475 -0.402 4.439 1.00 96.62 231 ALA A N 1
ATOM 1815 C CA . ALA A 1 231 ? -9.746 -1.784 4.826 1.00 96.62 231 ALA A CA 1
ATOM 1816 C C . ALA A 1 231 ? -8.524 -2.696 4.619 1.00 96.62 231 ALA A C 1
ATOM 1818 O O . ALA A 1 231 ? -8.267 -3.585 5.433 1.00 96.62 231 ALA A O 1
ATOM 1819 N N . TRP A 1 232 ? -7.748 -2.474 3.555 1.00 95.62 232 TRP A N 1
ATOM 1820 C CA . TRP A 1 232 ? -6.485 -3.177 3.338 1.00 95.62 232 TRP A CA 1
ATOM 1821 C C . TRP A 1 232 ? -5.419 -2.795 4.377 1.00 95.62 232 TRP A C 1
ATOM 1823 O O . TRP A 1 232 ? -4.803 -3.702 4.933 1.00 95.62 232 TRP A O 1
ATOM 1833 N N . CYS A 1 233 ? -5.251 -1.510 4.720 1.00 94.69 233 CYS A N 1
ATOM 1834 C CA . CYS A 1 233 ? -4.300 -1.065 5.753 1.00 94.69 233 CYS A CA 1
ATOM 1835 C C . CYS A 1 233 ? -4.571 -1.701 7.129 1.00 94.69 233 CYS A C 1
ATOM 1837 O O . CYS A 1 233 ? -3.638 -2.004 7.863 1.00 94.69 233 CYS A O 1
ATOM 1839 N N . LEU A 1 234 ? -5.838 -1.961 7.467 1.00 96.06 234 LEU A N 1
ATOM 1840 C CA . LEU A 1 234 ? -6.235 -2.679 8.689 1.00 96.06 234 LEU A CA 1
ATOM 1841 C C . LEU A 1 234 ? -6.120 -4.214 8.566 1.00 96.06 234 LEU A C 1
ATOM 1843 O O . LEU A 1 234 ? -6.400 -4.955 9.514 1.00 96.06 234 LEU A O 1
ATOM 1847 N N . GLY A 1 235 ? -5.727 -4.730 7.400 1.00 96.25 235 GLY A N 1
ATOM 1848 C CA . GLY A 1 235 ? -5.623 -6.160 7.104 1.00 96.25 235 GLY A CA 1
ATOM 1849 C C . GLY A 1 235 ? -6.970 -6.875 6.955 1.00 96.25 235 GLY A C 1
ATOM 1850 O O . GLY A 1 235 ? -7.036 -8.093 7.115 1.00 96.25 235 GLY A O 1
ATOM 1851 N N . LEU A 1 236 ? -8.052 -6.145 6.669 1.00 97.81 236 LEU A N 1
ATOM 1852 C CA . LEU A 1 236 ? -9.408 -6.684 6.480 1.00 97.81 236 LEU A CA 1
ATOM 1853 C C . LEU A 1 236 ? -9.654 -7.141 5.032 1.00 97.81 236 LEU A C 1
ATOM 1855 O O . LEU A 1 236 ? -10.485 -8.017 4.779 1.00 97.81 236 LEU A O 1
ATOM 1859 N N . LEU A 1 237 ? -8.909 -6.567 4.084 1.00 97.12 237 LEU A N 1
ATOM 1860 C CA . LEU A 1 237 ? -8.874 -6.968 2.680 1.00 97.12 237 LEU A CA 1
ATOM 1861 C C . LEU A 1 237 ? -7.444 -7.298 2.244 1.00 97.12 237 LEU A C 1
ATOM 1863 O O . LEU A 1 237 ? -6.475 -6.714 2.723 1.00 97.12 237 LEU A O 1
ATOM 1867 N N . HIS A 1 238 ? -7.320 -8.215 1.291 1.00 93.00 238 HIS A N 1
ATOM 1868 C CA . HIS A 1 238 ? -6.096 -8.424 0.526 1.00 93.00 238 HIS A CA 1
ATOM 1869 C C . HIS A 1 238 ? -5.947 -7.338 -0.554 1.00 93.00 238 HIS A C 1
ATOM 1871 O O . HIS A 1 238 ? -6.936 -6.731 -0.972 1.00 93.00 238 HIS A O 1
ATOM 1877 N N . ARG A 1 239 ? -4.733 -7.155 -1.098 1.00 86.06 239 ARG A N 1
ATOM 1878 C CA . ARG A 1 239 ? -4.480 -6.231 -2.229 1.00 86.06 239 ARG A CA 1
ATOM 1879 C C . ARG A 1 239 ? -5.354 -6.529 -3.455 1.00 86.06 239 ARG A C 1
ATOM 1881 O O . ARG A 1 239 ? -5.807 -5.615 -4.133 1.00 86.06 239 ARG A O 1
ATOM 1888 N N . ASN A 1 240 ? -5.679 -7.802 -3.692 1.00 87.81 240 ASN A N 1
ATOM 1889 C CA . ASN A 1 240 ? -6.601 -8.233 -4.752 1.00 87.81 240 ASN A CA 1
ATOM 1890 C C . ASN A 1 240 ? -8.096 -8.014 -4.413 1.00 87.81 240 ASN A C 1
ATOM 1892 O O . ASN A 1 240 ? -8.968 -8.551 -5.096 1.00 87.81 240 ASN A O 1
ATOM 1896 N N . LYS A 1 241 ? -8.409 -7.250 -3.356 1.00 92.81 241 LYS A N 1
ATOM 1897 C CA . LYS A 1 241 ? -9.768 -6.886 -2.915 1.00 92.81 241 LYS A CA 1
ATOM 1898 C C . LYS A 1 241 ? -10.621 -8.073 -2.447 1.00 92.81 241 LYS A C 1
ATOM 1900 O O . LYS A 1 241 ? -11.850 -7.985 -2.425 1.00 92.81 241 LYS A O 1
ATOM 1905 N N . THR A 1 242 ? -10.003 -9.198 -2.090 1.00 94.88 242 THR A N 1
ATOM 1906 C CA . THR A 1 242 ? -10.695 -10.322 -1.435 1.00 94.88 242 THR A CA 1
ATOM 1907 C C . THR A 1 242 ? -10.683 -10.155 0.085 1.00 94.88 242 THR A C 1
ATOM 1909 O O . THR A 1 242 ? -9.774 -9.534 0.637 1.00 94.88 242 THR A O 1
ATOM 1912 N N . VAL A 1 243 ? -11.711 -10.669 0.768 1.00 97.25 243 VAL A N 1
ATOM 1913 C CA . VAL A 1 243 ? -11.857 -10.524 2.228 1.00 97.25 243 VAL A CA 1
ATOM 1914 C C . VAL A 1 243 ? -10.941 -11.498 2.963 1.00 97.25 243 VAL A C 1
ATOM 1916 O O . VAL A 1 243 ? -10.980 -12.703 2.699 1.00 97.25 243 VAL A O 1
ATOM 1919 N N . THR A 1 244 ? -10.156 -10.977 3.905 1.00 97.69 244 THR A N 1
ATOM 1920 C CA . THR A 1 244 ? -9.220 -11.758 4.726 1.00 97.69 244 THR A CA 1
ATOM 1921 C C . THR A 1 244 ? -9.957 -12.494 5.851 1.00 97.69 244 THR A C 1
ATOM 1923 O O . THR A 1 244 ? -11.129 -12.229 6.131 1.00 97.69 244 THR A O 1
ATOM 1926 N N . ALA A 1 245 ? -9.275 -13.407 6.550 1.00 97.25 245 ALA A N 1
ATOM 1927 C CA . ALA A 1 245 ? -9.826 -14.005 7.768 1.00 97.25 245 ALA A CA 1
ATOM 1928 C C . ALA A 1 245 ? -10.181 -12.940 8.835 1.00 97.25 245 ALA A C 1
ATOM 1930 O O . ALA A 1 245 ? -11.320 -12.963 9.308 1.00 97.25 245 ALA A O 1
ATOM 1931 N N . PRO A 1 246 ? -9.315 -11.946 9.140 1.00 97.62 246 PRO A N 1
ATOM 1932 C CA . PRO A 1 246 ? -9.691 -10.815 9.989 1.00 97.62 246 PRO A CA 1
ATOM 1933 C C . PRO A 1 246 ? -10.934 -10.049 9.527 1.00 97.62 246 PRO A C 1
ATOM 1935 O O . PRO A 1 246 ? -11.803 -9.734 10.338 1.00 97.62 246 PRO A O 1
ATOM 1938 N N . GLY A 1 247 ? -11.069 -9.798 8.220 1.00 97.69 247 GLY A N 1
ATOM 1939 C CA . GLY A 1 247 ? -12.256 -9.147 7.661 1.00 97.69 247 GLY A CA 1
ATOM 1940 C C . GLY A 1 247 ? -13.542 -9.935 7.926 1.00 97.69 247 GLY A C 1
ATOM 1941 O O . GLY A 1 247 ? -14.560 -9.359 8.306 1.00 97.69 247 GLY A O 1
ATOM 1942 N N . ARG A 1 248 ? -13.493 -11.267 7.809 1.00 98.06 248 ARG A N 1
ATOM 1943 C CA . ARG A 1 248 ? -14.634 -12.146 8.122 1.00 98.06 248 ARG A CA 1
ATOM 1944 C C . ARG A 1 248 ? -14.990 -12.111 9.604 1.00 98.06 248 ARG A C 1
ATOM 1946 O O . ARG A 1 248 ? -16.168 -11.994 9.930 1.00 98.06 248 ARG A O 1
ATOM 1953 N N . VAL A 1 249 ? -13.989 -12.164 10.484 1.00 97.88 249 VAL A N 1
ATOM 1954 C CA . VAL A 1 249 ? -14.188 -12.087 11.940 1.00 97.88 249 VAL A CA 1
ATOM 1955 C C . VAL A 1 249 ? -14.838 -10.763 12.333 1.00 97.88 249 VAL A C 1
ATOM 1957 O O . VAL A 1 249 ? -15.782 -10.765 13.121 1.00 97.88 249 VAL A O 1
ATOM 1960 N N . LEU A 1 250 ? -14.392 -9.645 11.752 1.00 98.00 250 LEU A N 1
ATOM 1961 C CA . LEU A 1 250 ? -15.015 -8.337 11.959 1.00 98.00 250 LEU A CA 1
ATOM 1962 C C . LEU A 1 250 ? -16.502 -8.359 11.577 1.00 98.00 250 LEU A C 1
ATOM 1964 O O . LEU A 1 250 ? -17.344 -7.915 12.355 1.00 98.00 250 LEU A O 1
ATOM 1968 N N . CYS A 1 251 ? -16.843 -8.908 10.406 1.00 96.75 251 CYS A N 1
ATOM 1969 C CA . CYS A 1 251 ? -18.230 -8.977 9.942 1.00 96.75 251 CYS A CA 1
ATOM 1970 C C . CYS A 1 251 ? -19.125 -9.897 10.787 1.00 96.75 251 CYS A C 1
ATOM 197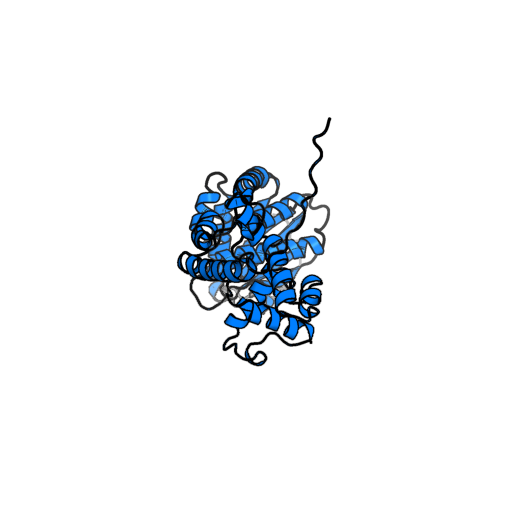2 O O . CYS A 1 251 ? -20.337 -9.696 10.789 1.00 96.75 251 CYS A O 1
ATOM 1974 N N . GLN A 1 252 ? -18.552 -10.868 11.503 1.00 96.50 252 GLN A N 1
ATOM 1975 C CA . GLN A 1 252 ? -19.276 -11.761 12.416 1.00 96.50 252 GLN A CA 1
ATOM 1976 C C . GLN A 1 252 ? -19.590 -11.120 13.777 1.00 96.50 252 GLN A C 1
ATOM 1978 O O . GLN A 1 252 ? -20.412 -11.649 14.524 1.00 96.50 252 GLN A O 1
ATOM 1983 N N . LYS A 1 253 ? -18.958 -9.993 14.130 1.00 96.56 253 LYS A N 1
ATOM 1984 C CA . LYS A 1 253 ? -19.247 -9.287 15.385 1.00 96.56 253 LYS A CA 1
ATOM 1985 C C . LYS A 1 253 ? -20.663 -8.707 15.353 1.00 96.56 253 LYS A C 1
ATOM 1987 O O . LYS A 1 253 ? -20.994 -7.900 14.481 1.00 96.56 253 LYS A O 1
ATOM 1992 N N . THR A 1 254 ? -21.473 -9.099 16.335 1.00 91.75 254 THR A N 1
ATOM 1993 C CA . THR A 1 254 ? -22.906 -8.776 16.424 1.00 91.75 254 THR A CA 1
ATOM 1994 C C . THR A 1 254 ? -23.190 -7.375 16.959 1.00 91.75 254 THR A C 1
ATOM 1996 O O . THR A 1 254 ? -24.212 -6.795 16.609 1.00 91.75 254 THR A O 1
ATOM 1999 N N . SER A 1 255 ? -22.296 -6.808 17.775 1.00 95.81 255 SER A N 1
ATOM 2000 C CA . SER A 1 255 ? -22.452 -5.464 18.340 1.00 95.81 255 SER A CA 1
ATOM 2001 C C . SER A 1 255 ? -21.430 -4.478 17.780 1.00 95.81 255 SER A C 1
ATOM 2003 O O . SER A 1 255 ? -20.321 -4.849 17.383 1.00 95.81 255 SER A O 1
ATOM 2005 N N . LYS A 1 256 ? -21.799 -3.193 17.789 1.00 95.25 256 LYS A N 1
ATOM 2006 C CA . LYS A 1 256 ? -20.921 -2.109 17.340 1.00 95.25 256 LYS A CA 1
ATOM 2007 C C . LYS A 1 256 ? -19.673 -1.981 18.209 1.00 95.25 256 LYS A C 1
ATOM 2009 O O . LYS A 1 256 ? -18.570 -1.874 17.686 1.00 95.25 256 LYS A O 1
ATOM 2014 N N . VAL A 1 257 ? -19.851 -2.112 19.523 1.00 96.06 257 VAL A N 1
ATOM 2015 C CA . VAL A 1 257 ? -18.758 -2.146 20.503 1.00 96.06 257 VAL A CA 1
ATOM 2016 C C . VAL A 1 257 ? -17.764 -3.260 20.173 1.00 96.06 257 VAL A C 1
ATOM 2018 O O . VAL A 1 257 ? -16.570 -3.004 20.093 1.00 96.06 257 VAL A O 1
ATOM 2021 N N . ALA A 1 258 ? -18.237 -4.478 19.887 1.00 96.38 258 ALA A N 1
ATOM 2022 C CA . ALA A 1 258 ? -17.352 -5.595 19.561 1.00 96.38 258 ALA A CA 1
ATOM 2023 C C . ALA A 1 258 ? -16.623 -5.414 18.216 1.00 96.38 258 ALA A C 1
ATOM 2025 O O . ALA A 1 258 ? -15.497 -5.887 18.059 1.00 96.38 258 ALA A O 1
ATOM 2026 N N . GLN A 1 259 ? -17.246 -4.738 17.242 1.00 97.94 259 GLN A N 1
ATOM 2027 C CA . GLN A 1 259 ? -16.584 -4.359 15.988 1.00 97.94 259 GLN A CA 1
ATOM 2028 C C . GLN A 1 259 ? -15.454 -3.362 16.249 1.00 97.94 259 GLN A C 1
ATOM 2030 O O . GLN A 1 259 ? -14.352 -3.554 15.744 1.00 97.94 259 GLN A O 1
ATOM 2035 N N . TYR A 1 260 ? -15.705 -2.336 17.061 1.00 97.81 260 TYR A N 1
ATOM 2036 C CA . TYR A 1 260 ? -14.714 -1.308 17.372 1.00 97.81 260 TYR A CA 1
ATOM 2037 C C . TYR A 1 260 ? -13.575 -1.834 18.246 1.00 97.81 260 TYR A C 1
ATOM 2039 O O . TYR A 1 260 ? -12.425 -1.523 17.964 1.00 97.81 260 TYR A O 1
ATOM 2047 N N . GLN A 1 261 ? -13.861 -2.707 19.215 1.00 97.00 261 GLN A N 1
ATOM 2048 C CA . GLN A 1 261 ? -12.829 -3.428 19.969 1.00 97.00 261 GLN A CA 1
ATOM 2049 C C . GLN A 1 261 ? -11.912 -4.221 19.036 1.00 97.00 261 GLN A C 1
ATOM 2051 O O . GLN A 1 261 ? -10.694 -4.160 19.150 1.00 97.00 261 GLN A O 1
ATOM 2056 N N . TYR A 1 262 ? -12.493 -4.927 18.062 1.00 97.44 262 TYR A N 1
ATOM 2057 C CA . TYR A 1 262 ? -11.701 -5.659 17.081 1.00 97.44 262 TYR A CA 1
ATOM 2058 C C . TYR A 1 262 ? -10.873 -4.718 16.197 1.00 97.44 262 TYR A C 1
ATOM 2060 O O . TYR A 1 262 ? -9.713 -4.996 15.918 1.00 97.44 262 TYR A O 1
ATOM 2068 N N . LEU A 1 263 ? -11.445 -3.592 15.761 1.00 97.88 263 LEU A N 1
ATOM 2069 C CA . LEU A 1 263 ? -10.726 -2.588 14.976 1.00 97.88 263 LEU A CA 1
ATOM 2070 C C . LEU A 1 263 ? -9.592 -1.917 15.760 1.00 97.88 263 LEU A C 1
ATOM 2072 O O . LEU A 1 263 ? -8.574 -1.605 15.149 1.00 97.88 263 LEU A O 1
ATOM 2076 N N . ALA A 1 264 ? -9.732 -1.740 17.075 1.00 97.19 264 ALA A N 1
ATOM 2077 C CA . ALA A 1 264 ? -8.666 -1.247 17.944 1.00 97.19 264 ALA A CA 1
ATOM 2078 C C . ALA A 1 264 ? -7.462 -2.203 17.916 1.00 97.19 264 ALA A C 1
ATOM 2080 O O . ALA A 1 264 ? -6.352 -1.774 17.605 1.00 97.19 264 ALA A O 1
ATOM 2081 N N . ASP A 1 265 ? -7.701 -3.511 18.071 1.00 95.88 265 ASP A N 1
ATOM 2082 C CA . ASP A 1 265 ? -6.652 -4.534 17.939 1.00 95.88 265 ASP A CA 1
ATOM 2083 C C . ASP A 1 265 ? -6.029 -4.537 16.531 1.00 95.88 265 ASP A C 1
ATOM 2085 O O . ASP A 1 265 ? -4.827 -4.751 16.345 1.00 95.88 265 ASP A O 1
ATOM 2089 N N . ARG A 1 266 ? -6.851 -4.319 15.493 1.00 96.31 266 ARG A N 1
ATOM 2090 C CA . ARG A 1 266 ? -6.370 -4.227 14.106 1.00 96.31 266 ARG A CA 1
ATOM 2091 C C . ARG A 1 266 ? -5.525 -2.982 13.870 1.00 96.31 266 ARG A C 1
ATOM 2093 O O . ARG A 1 266 ? -4.601 -3.067 13.070 1.00 96.31 266 ARG A O 1
ATOM 2100 N N . LEU A 1 267 ? -5.820 -1.864 14.531 1.00 95.94 267 LEU A N 1
ATOM 2101 C CA . LEU A 1 267 ? -4.991 -0.666 14.466 1.00 95.94 267 LEU A CA 1
ATOM 2102 C C . LEU A 1 267 ? -3.642 -0.934 15.137 1.00 95.94 267 LEU A C 1
ATOM 2104 O O . LEU A 1 267 ? -2.625 -0.759 14.475 1.00 95.94 267 LEU A O 1
ATOM 2108 N N . GLU A 1 268 ? -3.625 -1.437 16.377 1.00 94.06 268 GLU A N 1
ATOM 2109 C CA . GLU A 1 268 ? -2.388 -1.785 17.105 1.00 94.06 268 GLU A CA 1
ATOM 2110 C C . GLU A 1 268 ? -1.483 -2.727 16.297 1.00 94.06 268 GLU A C 1
ATOM 2112 O O . GLU A 1 268 ? -0.275 -2.519 16.209 1.00 94.06 268 GLU A O 1
ATOM 2117 N N . SER A 1 269 ? -2.077 -3.735 15.651 1.00 92.25 269 SER A N 1
ATOM 2118 C CA . SER A 1 269 ? -1.357 -4.741 14.855 1.00 92.25 269 SER A CA 1
ATOM 2119 C C . SER A 1 269 ? -1.119 -4.363 13.386 1.00 92.25 269 SER A C 1
ATOM 2121 O O . SER A 1 269 ? -0.588 -5.174 12.624 1.00 92.25 269 SER A O 1
ATOM 2123 N N . SER A 1 270 ? -1.534 -3.172 12.949 1.00 93.12 270 SER A N 1
ATOM 2124 C CA . SER A 1 270 ? -1.276 -2.690 11.587 1.00 93.12 270 SER A CA 1
ATOM 2125 C C . SER A 1 270 ? 0.132 -2.111 11.452 1.00 93.12 270 SER A C 1
ATOM 2127 O O . SER A 1 270 ? 0.695 -1.614 12.424 1.00 93.12 270 SER A O 1
ATOM 2129 N N . ASP A 1 271 ? 0.673 -2.089 10.229 1.00 89.25 271 ASP A N 1
ATOM 2130 C CA . ASP A 1 271 ? 1.992 -1.494 9.963 1.00 89.25 271 ASP A CA 1
ATOM 2131 C C . ASP A 1 271 ? 2.068 -0.031 10.433 1.00 89.25 271 ASP A C 1
ATOM 2133 O O . ASP A 1 271 ? 3.062 0.391 11.022 1.00 89.25 271 ASP A O 1
ATOM 2137 N N . PHE A 1 272 ? 1.005 0.746 10.186 1.00 91.50 272 PHE A N 1
ATOM 2138 C CA . PHE A 1 272 ? 0.969 2.161 10.549 1.00 91.50 272 PHE A CA 1
ATOM 2139 C C . PHE A 1 272 ? 0.742 2.381 12.046 1.00 91.50 272 PHE A C 1
ATOM 2141 O O . PHE A 1 272 ? 1.354 3.281 12.611 1.00 91.50 272 PHE A O 1
ATOM 2148 N N . GLY A 1 273 ? -0.102 1.576 12.699 1.00 93.38 273 GLY A N 1
ATOM 2149 C CA . GLY A 1 273 ? -0.326 1.687 14.139 1.00 93.38 273 GLY A CA 1
ATOM 2150 C C . GLY A 1 273 ? 0.896 1.252 14.941 1.00 93.38 273 GLY A C 1
ATOM 2151 O O . GLY A 1 273 ? 1.317 1.979 15.836 1.00 93.38 273 GLY A O 1
ATOM 2152 N N . TRP A 1 274 ? 1.530 0.139 14.563 1.00 91.00 274 TRP A N 1
ATOM 2153 C CA . TRP A 1 274 ? 2.767 -0.326 15.192 1.00 91.00 274 TRP A CA 1
ATOM 2154 C C . TRP A 1 274 ? 3.880 0.718 15.105 1.00 91.00 274 TRP A C 1
ATOM 2156 O O . TRP A 1 274 ? 4.517 1.045 16.105 1.00 91.00 274 TRP A O 1
ATOM 2166 N N . ALA A 1 275 ? 4.097 1.287 13.921 1.00 90.62 275 ALA A N 1
ATOM 2167 C CA . ALA A 1 275 ? 5.143 2.279 13.747 1.00 90.62 275 ALA A CA 1
ATOM 2168 C C . ALA A 1 275 ? 4.804 3.627 14.411 1.00 90.62 275 ALA A C 1
ATOM 2170 O O . ALA A 1 275 ? 5.719 4.286 14.897 1.00 90.62 275 ALA A O 1
ATOM 2171 N N . TRP A 1 276 ? 3.524 4.009 14.515 1.00 93.75 276 TRP A N 1
ATOM 2172 C CA . TRP A 1 276 ? 3.117 5.184 15.298 1.00 93.75 276 TRP A CA 1
ATOM 2173 C C . TRP A 1 276 ? 3.408 4.988 16.788 1.00 93.75 276 TRP A C 1
ATOM 2175 O O . TRP A 1 276 ? 4.018 5.859 17.404 1.00 93.75 276 TRP A O 1
ATOM 2185 N N . MET A 1 277 ? 3.064 3.824 17.351 1.00 93.62 277 MET A N 1
ATOM 2186 C CA . MET A 1 277 ? 3.387 3.479 18.742 1.00 93.62 277 MET A CA 1
ATOM 2187 C C . MET A 1 277 ? 4.895 3.481 18.992 1.00 93.62 277 MET A C 1
ATOM 2189 O O . MET A 1 277 ? 5.362 4.102 19.944 1.00 93.62 277 MET A O 1
ATOM 2193 N N . LYS A 1 278 ? 5.672 2.874 18.088 1.00 91.31 278 LYS A N 1
ATOM 2194 C CA . LYS A 1 278 ? 7.135 2.843 18.179 1.00 91.31 278 LYS A CA 1
ATOM 2195 C C . LYS A 1 278 ? 7.758 4.240 18.114 1.00 91.31 278 LYS A C 1
ATOM 2197 O O . LYS A 1 278 ? 8.658 4.526 18.894 1.00 91.31 278 LYS A O 1
ATOM 2202 N N . TRP A 1 279 ? 7.291 5.101 17.206 1.00 92.38 279 TRP A N 1
ATOM 2203 C CA . TRP A 1 279 ? 7.758 6.488 17.095 1.00 92.38 279 TRP A CA 1
ATOM 2204 C C . TRP A 1 279 ? 7.404 7.311 18.340 1.00 92.38 279 TRP A C 1
ATOM 2206 O O . TRP A 1 279 ? 8.240 8.058 18.838 1.00 92.38 279 TRP A O 1
ATOM 2216 N N . ALA A 1 280 ? 6.198 7.126 18.881 1.00 93.06 280 ALA A N 1
ATOM 2217 C CA . ALA A 1 280 ? 5.750 7.805 20.094 1.00 93.06 280 ALA A CA 1
ATOM 2218 C C . ALA A 1 280 ? 6.363 7.227 21.387 1.00 93.06 280 ALA A C 1
ATOM 2220 O O . ALA A 1 280 ? 6.204 7.825 22.448 1.00 93.06 280 ALA A O 1
ATOM 2221 N N . GLY A 1 281 ? 7.048 6.080 21.316 1.00 92.62 281 GLY A N 1
ATOM 2222 C CA . GLY A 1 281 ? 7.644 5.413 22.475 1.00 92.62 281 GLY A CA 1
ATOM 2223 C C . GLY A 1 281 ? 6.623 4.785 23.429 1.00 92.62 281 GLY A C 1
ATOM 2224 O O . GLY A 1 281 ? 6.911 4.658 24.615 1.00 92.62 281 GLY A O 1
ATOM 2225 N N . VAL A 1 282 ? 5.443 4.407 22.928 1.00 93.62 282 VAL A N 1
ATOM 2226 C CA . VAL A 1 282 ? 4.343 3.835 23.722 1.00 93.62 282 VAL A CA 1
ATOM 2227 C C . VAL A 1 282 ? 4.095 2.371 23.372 1.00 93.62 282 VAL A C 1
ATOM 2229 O O . VAL A 1 282 ? 4.493 1.894 22.307 1.00 93.62 282 VAL A O 1
ATOM 2232 N N . SER A 1 283 ? 3.424 1.645 24.267 1.00 89.50 283 SER A N 1
ATOM 2233 C CA . SER A 1 283 ? 3.218 0.194 24.122 1.00 89.50 283 SER A CA 1
ATOM 2234 C C . SER A 1 283 ? 1.878 -0.197 23.486 1.00 89.50 283 SER A C 1
ATOM 2236 O O . SER A 1 283 ? 1.742 -1.299 22.954 1.00 89.50 283 SER A O 1
ATOM 2238 N N . ASN A 1 284 ? 0.885 0.691 23.548 1.00 93.12 284 ASN A N 1
ATOM 2239 C CA . ASN A 1 284 ? -0.484 0.446 23.097 1.00 93.12 284 ASN A CA 1
ATOM 2240 C C . ASN A 1 284 ? -1.157 1.753 22.643 1.00 93.12 284 ASN A C 1
ATOM 2242 O O . ASN A 1 284 ? -0.650 2.852 22.883 1.00 93.12 284 ASN A O 1
ATOM 2246 N N . ILE A 1 285 ? -2.317 1.648 21.986 1.00 94.44 285 ILE A N 1
ATOM 2247 C CA . ILE A 1 285 ? -2.964 2.831 21.397 1.00 94.44 285 ILE A CA 1
ATOM 2248 C C . ILE A 1 285 ? -3.632 3.743 22.426 1.00 94.44 285 ILE A C 1
ATOM 2250 O O . ILE A 1 285 ? -3.892 4.900 22.102 1.00 94.44 285 ILE A O 1
ATOM 2254 N N . SER A 1 286 ? -3.901 3.279 23.650 1.00 93.50 286 SER A N 1
ATOM 2255 C CA . SER A 1 286 ? -4.488 4.121 24.703 1.00 93.50 286 SER A CA 1
ATOM 2256 C C . SER A 1 286 ? -3.538 5.232 25.153 1.00 93.50 286 SER A C 1
ATOM 2258 O O . SER A 1 286 ? -3.990 6.287 25.585 1.00 93.50 286 SER A O 1
ATOM 2260 N N . GLU A 1 287 ? -2.231 5.016 25.008 1.00 93.94 287 GLU A N 1
ATOM 2261 C CA . GLU A 1 287 ? -1.179 5.980 25.349 1.00 93.94 287 GLU A CA 1
ATOM 2262 C C . GLU A 1 287 ? -0.848 6.948 24.198 1.00 93.94 287 GLU A C 1
ATOM 2264 O O . GLU A 1 287 ? -0.185 7.965 24.407 1.00 93.94 287 GLU A O 1
ATOM 2269 N N . LEU A 1 288 ? -1.295 6.662 22.970 1.00 94.88 288 LEU A N 1
ATOM 2270 C CA . LEU A 1 288 ? -1.027 7.530 21.826 1.00 94.88 288 LEU A CA 1
ATOM 2271 C C . LEU A 1 288 ? -1.783 8.859 21.937 1.00 94.88 288 LEU A C 1
ATOM 2273 O O . LEU A 1 288 ? -2.977 8.899 22.218 1.00 94.88 288 LEU A O 1
ATOM 2277 N N . ASN A 1 289 ? -1.118 9.962 21.598 1.00 95.88 289 ASN A N 1
ATOM 2278 C CA . ASN A 1 289 ? -1.783 11.253 21.442 1.00 95.88 289 ASN A CA 1
ATOM 2279 C C . ASN A 1 289 ? -2.352 11.393 20.010 1.00 95.88 289 ASN A C 1
ATOM 2281 O O . ASN A 1 289 ? -1.558 11.479 19.067 1.00 95.88 289 ASN A O 1
ATOM 2285 N N . PRO A 1 290 ? -3.681 11.507 19.802 1.00 95.56 290 PRO A N 1
ATOM 2286 C CA . PRO A 1 290 ? -4.266 11.712 18.471 1.00 95.56 290 PRO A CA 1
ATOM 2287 C C . PRO A 1 290 ? -3.783 12.958 17.732 1.00 95.56 290 PRO A C 1
ATOM 2289 O O . PRO A 1 290 ? -3.767 12.975 16.496 1.00 95.56 290 PRO A O 1
ATOM 2292 N N . ASP A 1 291 ? -3.359 13.987 18.459 1.00 95.75 291 ASP A N 1
ATOM 2293 C CA . ASP A 1 291 ? -2.865 15.234 17.875 1.00 95.75 291 ASP A CA 1
ATOM 2294 C C . ASP A 1 291 ? -1.408 15.122 17.400 1.00 95.75 291 ASP A C 1
ATOM 2296 O O . ASP A 1 291 ? -0.943 15.953 16.627 1.00 95.75 291 ASP A O 1
ATOM 2300 N N . SER A 1 292 ? -0.710 14.033 17.750 1.00 95.38 292 SER A N 1
ATOM 2301 C CA . SER A 1 292 ? 0.630 13.725 17.222 1.00 95.38 292 SER A CA 1
ATOM 2302 C C . SER A 1 292 ? 0.622 13.162 15.793 1.00 95.38 292 SER A C 1
ATOM 2304 O O . SER A 1 292 ? 1.681 13.009 15.188 1.00 95.38 292 SER A O 1
ATOM 2306 N N . SER A 1 293 ? -0.556 12.865 15.231 1.00 93.81 293 SER A N 1
ATOM 2307 C CA . SER A 1 293 ? -0.700 12.194 13.928 1.00 93.81 293 SER A CA 1
ATOM 2308 C C . SER A 1 293 ? -0.012 12.925 12.771 1.00 93.81 293 SER A C 1
ATOM 2310 O O . SER A 1 293 ? 0.558 12.278 11.896 1.00 93.81 293 SER A O 1
ATOM 2312 N N . GLU A 1 294 ? -0.035 14.258 12.746 1.00 94.06 294 GLU A N 1
ATOM 2313 C CA . GLU A 1 294 ? 0.607 15.037 11.682 1.00 94.06 294 GLU A CA 1
ATOM 2314 C C . GLU A 1 294 ? 2.133 15.005 11.781 1.00 94.06 294 GLU A C 1
ATOM 2316 O O . GLU A 1 294 ? 2.803 14.823 10.762 1.00 94.06 294 GLU A O 1
ATOM 2321 N N . ALA A 1 295 ? 2.674 15.105 12.999 1.00 93.31 295 ALA A N 1
ATOM 2322 C CA . ALA A 1 295 ? 4.106 14.969 13.255 1.00 93.31 295 ALA A CA 1
ATOM 2323 C C . ALA A 1 295 ? 4.592 13.567 12.866 1.00 93.31 295 ALA A C 1
ATOM 2325 O O . ALA A 1 295 ? 5.506 13.439 12.053 1.00 93.31 295 ALA A O 1
ATOM 2326 N N . PHE A 1 296 ? 3.886 12.525 13.317 1.00 93.25 296 PHE A N 1
ATOM 2327 C CA . PHE A 1 296 ? 4.161 11.142 12.934 1.00 93.25 296 PHE A CA 1
ATOM 2328 C C . PHE A 1 296 ? 4.165 10.951 11.411 1.00 93.25 296 PHE A C 1
ATOM 2330 O O . PHE A 1 296 ? 5.110 10.391 10.862 1.00 93.25 296 PHE A O 1
ATOM 2337 N N . ILE A 1 297 ? 3.144 11.434 10.693 1.00 91.38 297 ILE A N 1
ATOM 2338 C CA . ILE A 1 297 ? 3.105 11.286 9.231 1.00 91.38 297 ILE A CA 1
ATOM 2339 C C . ILE A 1 297 ? 4.252 12.050 8.567 1.00 91.38 297 ILE A C 1
ATOM 2341 O O . ILE A 1 297 ? 4.855 11.543 7.625 1.00 91.38 297 ILE A O 1
ATOM 2345 N N . THR A 1 298 ? 4.561 13.253 9.040 1.00 88.56 298 THR A N 1
ATOM 2346 C CA . THR A 1 298 ? 5.622 14.089 8.466 1.00 88.56 298 THR A CA 1
ATOM 2347 C C . THR A 1 298 ? 7.002 13.459 8.644 1.00 88.56 298 THR A C 1
ATOM 2349 O O . THR A 1 298 ? 7.818 13.465 7.719 1.00 88.56 298 THR A O 1
ATOM 2352 N N . GLU A 1 299 ? 7.264 12.897 9.820 1.00 87.12 299 GLU A N 1
ATOM 2353 C CA . GLU A 1 299 ? 8.558 12.316 10.163 1.00 87.12 299 GLU A CA 1
ATOM 2354 C C . GLU A 1 299 ? 8.708 10.902 9.594 1.00 87.12 299 GLU A C 1
ATOM 2356 O O . GLU A 1 299 ? 9.702 10.613 8.919 1.00 87.12 299 GLU A O 1
ATOM 2361 N N . CYS A 1 300 ? 7.700 10.047 9.795 1.00 85.62 300 CYS A N 1
ATOM 2362 C CA . CYS A 1 300 ? 7.777 8.616 9.516 1.00 85.62 300 CYS A CA 1
ATOM 2363 C C . CYS A 1 300 ? 7.244 8.201 8.142 1.00 85.62 300 CYS A C 1
ATOM 2365 O O . CYS A 1 300 ? 7.651 7.162 7.630 1.00 85.62 300 CYS A O 1
ATOM 2367 N N . VAL A 1 301 ? 6.338 8.950 7.509 1.00 85.62 301 VAL A N 1
ATOM 2368 C CA . VAL A 1 301 ? 5.694 8.479 6.271 1.00 85.62 301 VAL A CA 1
ATOM 2369 C C . VAL A 1 301 ? 6.365 9.096 5.053 1.00 85.62 301 VAL A C 1
ATOM 2371 O O . VAL A 1 301 ? 6.262 10.296 4.793 1.00 85.62 301 VAL A O 1
ATOM 2374 N N . LYS A 1 302 ? 7.037 8.258 4.262 1.00 80.50 302 LYS A N 1
ATOM 2375 C CA . LYS A 1 302 ? 7.689 8.673 3.015 1.00 80.50 302 LYS A CA 1
ATOM 2376 C C . LYS A 1 302 ? 6.784 8.393 1.818 1.00 80.50 302 LYS A C 1
ATOM 2378 O O . LYS A 1 302 ? 5.864 7.576 1.864 1.00 80.50 302 LYS A O 1
ATOM 2383 N N . GLY A 1 303 ? 7.013 9.128 0.735 1.00 74.56 303 GLY A N 1
ATOM 2384 C CA . GLY A 1 303 ? 6.216 9.002 -0.485 1.00 74.56 303 GLY A CA 1
ATOM 2385 C C . GLY A 1 303 ? 4.920 9.822 -0.517 1.00 74.56 303 GLY A C 1
ATOM 2386 O O . GLY A 1 303 ? 4.088 9.628 -1.403 1.00 74.56 303 GLY A O 1
ATOM 2387 N N . LEU A 1 304 ? 4.711 10.732 0.443 1.00 75.88 304 LEU A N 1
ATOM 2388 C CA . LEU A 1 304 ? 3.561 11.638 0.463 1.00 75.88 304 LEU A CA 1
ATOM 2389 C C . LEU A 1 304 ? 3.932 13.043 -0.003 1.00 75.88 304 LEU A C 1
ATOM 2391 O O . LEU A 1 304 ? 4.923 13.626 0.424 1.00 75.88 304 LEU A O 1
ATOM 2395 N N . ARG A 1 305 ? 3.055 13.637 -0.814 1.00 72.25 305 ARG A N 1
ATOM 2396 C CA . ARG A 1 305 ? 3.113 15.071 -1.125 1.00 72.25 305 ARG A CA 1
ATOM 2397 C C . ARG A 1 305 ? 2.598 15.887 0.053 1.00 72.25 305 ARG A C 1
ATOM 2399 O O . ARG A 1 305 ? 1.627 15.477 0.694 1.00 72.25 305 ARG A O 1
ATOM 2406 N N . ARG A 1 306 ? 3.152 17.089 0.252 1.00 71.19 306 ARG A N 1
ATOM 2407 C CA . ARG A 1 306 ? 2.816 17.991 1.374 1.00 71.19 306 ARG A CA 1
ATOM 2408 C C . ARG A 1 306 ? 1.306 18.190 1.571 1.00 71.19 306 ARG A C 1
ATOM 2410 O O . ARG A 1 306 ? 0.819 18.054 2.682 1.00 71.19 306 ARG A O 1
ATOM 2417 N N . GLY A 1 307 ? 0.534 18.390 0.498 1.00 74.94 307 GLY A N 1
ATOM 2418 C CA . GLY A 1 307 ? -0.926 18.574 0.589 1.00 74.94 307 GLY A CA 1
ATOM 2419 C C . GLY A 1 307 ? -1.733 17.335 1.022 1.00 74.94 307 GLY A C 1
ATOM 2420 O O . GLY A 1 307 ? -2.919 17.448 1.330 1.00 74.94 307 GLY A O 1
ATOM 2421 N N . THR A 1 308 ? -1.123 16.146 1.043 1.00 81.75 308 THR A N 1
ATOM 2422 C CA . THR A 1 308 ? -1.780 14.885 1.444 1.00 81.75 308 THR A CA 1
ATOM 2423 C C . THR A 1 308 ? -1.562 14.565 2.925 1.00 81.75 308 THR A C 1
ATOM 2425 O O . THR A 1 308 ? -2.367 13.834 3.506 1.00 81.75 308 THR A O 1
ATOM 2428 N N . ILE A 1 309 ? -0.520 15.138 3.539 1.00 87.50 309 ILE A N 1
ATOM 2429 C CA . ILE A 1 309 ? -0.153 14.913 4.943 1.00 87.50 309 ILE A CA 1
ATOM 2430 C C . ILE A 1 309 ? -1.305 15.296 5.889 1.00 87.50 309 ILE A C 1
ATOM 2432 O O . ILE A 1 309 ? -1.775 14.397 6.593 1.00 87.50 309 ILE A O 1
ATOM 2436 N N . PRO A 1 310 ? -1.880 16.520 5.839 1.00 89.00 310 PRO A N 1
ATOM 2437 C CA . PRO A 1 310 ? -2.929 16.908 6.785 1.00 89.00 310 PRO A CA 1
ATOM 2438 C C . PRO A 1 310 ? -4.172 16.017 6.684 1.00 89.00 310 PRO A C 1
ATOM 2440 O O . PRO A 1 310 ? -4.733 15.598 7.689 1.00 89.00 310 PRO A O 1
ATOM 2443 N N . ARG A 1 311 ? -4.578 15.640 5.461 1.00 85.94 311 ARG A N 1
ATOM 2444 C CA . ARG A 1 311 ? -5.761 14.785 5.241 1.00 85.94 311 ARG A CA 1
ATOM 2445 C C . ARG A 1 311 ? -5.600 13.398 5.864 1.00 85.94 311 ARG A C 1
ATOM 2447 O O . ARG A 1 311 ? -6.546 12.861 6.443 1.00 85.94 311 ARG A O 1
ATOM 2454 N N . ARG A 1 312 ? -4.412 12.803 5.727 1.00 89.44 312 ARG A N 1
ATOM 2455 C CA . ARG A 1 3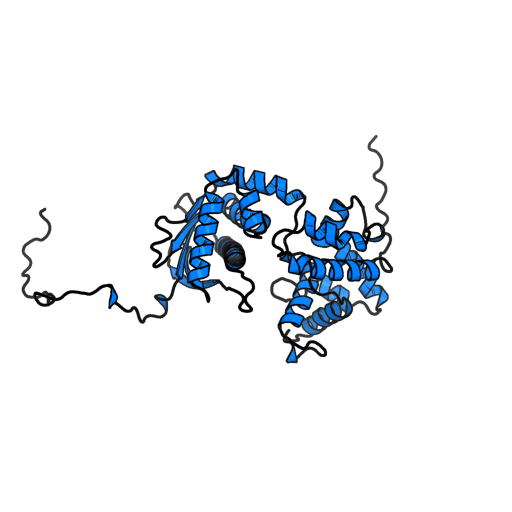12 ? -4.109 11.495 6.320 1.00 89.44 312 ARG A CA 1
ATOM 2456 C C . ARG A 1 312 ? -3.973 11.600 7.836 1.00 89.44 312 ARG A C 1
ATOM 2458 O O . ARG A 1 312 ? -4.504 10.740 8.530 1.00 89.44 312 ARG A O 1
ATOM 2465 N N . ALA A 1 313 ? -3.381 12.684 8.337 1.00 92.50 313 ALA A N 1
ATOM 2466 C CA . ALA A 1 313 ? -3.269 12.953 9.769 1.00 92.50 313 ALA A CA 1
ATOM 2467 C C . ALA A 1 313 ? -4.651 13.064 10.421 1.00 92.50 313 ALA A C 1
ATOM 2469 O O . ALA A 1 313 ? -4.944 12.349 11.375 1.00 92.50 313 ALA A O 1
ATOM 2470 N N . THR A 1 314 ? -5.557 13.848 9.827 1.00 92.06 314 THR A N 1
ATOM 2471 C CA . THR A 1 314 ? -6.951 13.952 10.287 1.00 92.06 314 THR A CA 1
ATOM 2472 C C . THR A 1 314 ? -7.647 12.590 10.319 1.00 92.06 314 THR A C 1
ATOM 2474 O O . THR A 1 314 ? -8.383 12.297 11.260 1.00 92.06 314 THR A O 1
ATOM 2477 N N . SER A 1 315 ? -7.409 11.740 9.315 1.00 91.69 315 SER A N 1
ATOM 2478 C CA . SER A 1 315 ? -7.998 10.395 9.265 1.00 91.69 315 SER A CA 1
ATOM 2479 C C . SER A 1 315 ? -7.495 9.517 10.413 1.00 91.69 315 SER A C 1
ATOM 2481 O O . SER A 1 315 ? -8.308 8.938 11.130 1.00 91.69 315 SER A O 1
ATOM 2483 N N . LEU A 1 316 ? -6.176 9.481 10.638 1.00 94.38 316 LEU A N 1
ATOM 2484 C CA . LEU A 1 316 ? -5.564 8.730 11.738 1.00 94.38 316 LEU A CA 1
ATOM 2485 C C . LEU A 1 316 ? -5.995 9.243 13.115 1.00 94.38 316 LEU A C 1
ATOM 2487 O O . LEU A 1 316 ? -6.371 8.444 13.968 1.00 94.38 316 LEU A O 1
ATOM 2491 N N . SER A 1 317 ? -5.993 10.562 13.322 1.00 95.19 317 SER A N 1
ATOM 2492 C CA . SER A 1 317 ? -6.445 11.182 14.572 1.00 95.19 317 SER A CA 1
ATOM 2493 C C . SER A 1 317 ? -7.903 10.828 14.874 1.00 95.19 317 SER A C 1
ATOM 2495 O O . SER A 1 317 ? -8.236 10.429 15.989 1.00 95.19 317 SER A O 1
ATOM 2497 N N . SER A 1 318 ? -8.776 10.900 13.862 1.00 94.94 318 SER A N 1
ATOM 2498 C CA . SER A 1 318 ? -10.193 10.554 14.007 1.00 94.94 318 SER A CA 1
ATOM 2499 C C . SER A 1 318 ? -10.400 9.081 14.362 1.00 94.94 318 SER A C 1
ATOM 2501 O O . SER A 1 318 ? -11.227 8.770 15.220 1.00 94.94 318 SER A O 1
ATOM 2503 N N . TRP A 1 319 ? -9.642 8.178 13.735 1.00 96.06 319 TRP A N 1
ATOM 2504 C CA . TRP A 1 319 ? -9.682 6.756 14.065 1.00 96.06 319 TRP A CA 1
ATOM 2505 C C . TRP A 1 319 ? -9.215 6.502 15.489 1.00 96.06 319 TRP A C 1
ATOM 2507 O O . TRP A 1 319 ? -9.912 5.819 16.231 1.00 96.06 319 TRP A O 1
ATOM 2517 N N . LEU A 1 320 ? -8.074 7.071 15.878 1.00 96.06 320 LEU A N 1
ATOM 2518 C CA . LEU A 1 320 ? -7.497 6.839 17.193 1.00 96.06 320 LEU A CA 1
ATOM 2519 C C . LEU A 1 320 ? -8.442 7.306 18.305 1.00 96.06 320 LEU A C 1
ATOM 2521 O O . LEU A 1 320 ? -8.741 6.516 19.193 1.00 96.06 320 LEU A O 1
ATOM 2525 N N . ARG A 1 321 ? -9.004 8.519 18.199 1.00 95.75 321 ARG A N 1
ATOM 2526 C CA . ARG A 1 321 ? -9.984 9.040 19.172 1.00 95.75 321 ARG A CA 1
ATOM 2527 C C . ARG A 1 321 ? -11.163 8.088 19.369 1.00 95.75 321 ARG A C 1
ATOM 2529 O O . ARG A 1 321 ? -11.561 7.833 20.495 1.00 95.75 321 ARG A O 1
ATOM 2536 N N . LYS A 1 322 ? -11.695 7.534 18.275 1.00 95.56 322 LYS A N 1
ATOM 2537 C CA . LYS A 1 322 ? -12.792 6.561 18.335 1.00 95.56 322 LYS A CA 1
ATOM 2538 C C . LYS A 1 322 ? -12.350 5.223 18.929 1.00 95.56 322 LYS A C 1
ATOM 2540 O O . LYS A 1 322 ? -13.109 4.604 19.655 1.00 95.56 322 LYS A O 1
ATOM 2545 N N . LEU A 1 323 ? -11.166 4.731 18.571 1.00 96.38 323 LEU A N 1
ATOM 2546 C CA . LEU A 1 323 ? -10.729 3.376 18.913 1.00 96.38 323 LEU A CA 1
ATOM 2547 C C . LEU A 1 323 ? -10.134 3.261 20.320 1.00 96.38 323 LEU A C 1
ATOM 2549 O O . LEU A 1 323 ? -10.234 2.187 20.907 1.00 96.38 323 LEU A O 1
ATOM 2553 N N . GLN A 1 324 ? -9.585 4.341 20.881 1.00 94.94 324 GLN A N 1
ATOM 2554 C CA . GLN A 1 324 ? -9.073 4.376 22.257 1.00 94.94 324 GLN A CA 1
ATOM 2555 C C . GLN A 1 324 ? -10.144 4.000 23.285 1.00 94.94 324 GLN A C 1
ATOM 2557 O O . GLN A 1 324 ? -9.885 3.197 24.175 1.00 94.94 324 GLN A O 1
ATOM 2562 N N . GLU A 1 325 ? -11.374 4.484 23.101 1.00 93.81 325 GLU A N 1
ATOM 2563 C CA . GLU A 1 325 ? -12.525 4.168 23.964 1.00 93.81 325 GLU A CA 1
ATOM 2564 C C . GLU A 1 325 ? -12.928 2.682 23.927 1.00 93.81 325 GLU A C 1
ATOM 2566 O O . GLU A 1 325 ? -13.698 2.207 24.762 1.00 93.81 325 GLU A O 1
ATOM 2571 N N . HIS A 1 326 ? -12.418 1.934 22.947 1.00 94.62 326 HIS A N 1
ATOM 2572 C CA . HIS A 1 326 ? -12.736 0.530 22.724 1.00 94.62 326 HIS A CA 1
ATOM 2573 C C . HIS A 1 326 ? -11.513 -0.388 22.816 1.00 94.62 326 HIS A C 1
ATOM 2575 O O . HIS A 1 326 ? -11.638 -1.581 22.534 1.00 94.62 326 HIS A O 1
ATOM 2581 N N . ARG A 1 327 ? -10.340 0.121 23.210 1.00 92.31 327 ARG A N 1
ATOM 2582 C CA . ARG A 1 327 ? -9.156 -0.714 23.433 1.00 92.31 327 ARG A CA 1
ATOM 2583 C C . ARG A 1 327 ? -9.422 -1.680 24.587 1.00 92.31 327 ARG A C 1
ATOM 2585 O O . ARG A 1 327 ? -10.051 -1.324 25.580 1.00 92.31 327 ARG A O 1
ATOM 2592 N N . ARG A 1 328 ? -8.967 -2.923 24.441 1.00 89.50 328 ARG A N 1
ATOM 2593 C CA . ARG A 1 328 ? -9.056 -3.946 25.489 1.00 89.50 328 ARG A CA 1
ATOM 2594 C C . ARG A 1 328 ? -7.705 -4.099 26.163 1.00 89.50 328 ARG A C 1
ATOM 2596 O O . ARG A 1 328 ? -6.692 -4.150 25.474 1.00 89.50 328 ARG A O 1
ATOM 2603 N N . ASP A 1 329 ? -7.700 -4.193 27.486 1.00 82.31 329 ASP A N 1
ATOM 2604 C CA . ASP A 1 329 ? -6.472 -4.464 28.217 1.00 82.31 329 ASP A CA 1
ATOM 2605 C C . ASP A 1 329 ? -6.062 -5.921 28.016 1.00 82.31 329 ASP A C 1
ATOM 2607 O O . ASP A 1 329 ? -6.821 -6.851 28.298 1.00 82.31 329 ASP A O 1
ATOM 2611 N N . TYR A 1 330 ? -4.863 -6.101 27.471 1.00 75.69 330 TYR A N 1
ATOM 2612 C CA . TYR A 1 330 ? -4.207 -7.393 27.368 1.00 75.69 330 TYR A CA 1
ATOM 2613 C C . TYR A 1 330 ? -3.081 -7.411 28.385 1.00 75.69 330 TYR A C 1
ATOM 2615 O O . TYR A 1 330 ? -2.176 -6.580 28.314 1.00 75.69 330 TYR A O 1
ATOM 2623 N N . ASP A 1 331 ? -3.158 -8.347 29.325 1.00 62.69 331 ASP A N 1
ATOM 2624 C CA . ASP A 1 331 ? -2.084 -8.586 30.276 1.00 62.69 331 ASP A CA 1
ATOM 2625 C C . ASP A 1 331 ? -0.879 -9.122 29.498 1.00 62.69 331 ASP A C 1
ATOM 2627 O O . ASP A 1 331 ? -0.908 -10.226 28.940 1.00 62.69 331 ASP A O 1
ATOM 2631 N N . VAL A 1 332 ? 0.165 -8.306 29.384 1.00 56.56 332 VAL A N 1
ATOM 2632 C CA . VAL A 1 332 ? 1.441 -8.742 28.823 1.00 56.56 332 VAL A CA 1
ATOM 2633 C C . VAL A 1 332 ? 2.143 -9.441 29.976 1.00 56.56 332 VAL A C 1
ATOM 2635 O O . VAL A 1 332 ? 2.780 -8.779 30.787 1.00 56.56 332 VAL A O 1
ATOM 2638 N N . GLY A 1 333 ? 1.906 -10.751 30.112 1.00 49.72 333 GLY A N 1
ATOM 2639 C CA . GLY A 1 333 ? 2.398 -11.551 31.235 1.00 49.72 333 GLY A CA 1
ATOM 2640 C C . GLY A 1 333 ? 3.839 -11.190 31.592 1.00 49.72 333 GLY A C 1
ATOM 2641 O O . GLY A 1 333 ? 4.691 -11.116 30.704 1.00 49.72 333 GLY A O 1
ATOM 2642 N N . GLU A 1 334 ? 4.069 -10.908 32.877 1.00 44.75 334 GLU A N 1
ATOM 2643 C CA . GLU A 1 334 ? 5.357 -10.475 33.412 1.00 44.75 334 GLU A CA 1
ATOM 2644 C C . GLU A 1 334 ? 6.474 -11.377 32.875 1.00 44.75 334 GLU A C 1
ATOM 2646 O O . GLU A 1 334 ? 6.476 -12.592 33.083 1.00 44.75 334 GLU A O 1
ATOM 2651 N N . THR A 1 335 ? 7.433 -10.793 32.155 1.00 49.56 335 THR A N 1
ATOM 2652 C CA . THR A 1 335 ? 8.706 -11.462 31.896 1.00 49.56 335 THR A CA 1
ATOM 2653 C C . THR A 1 335 ? 9.372 -11.683 33.243 1.00 49.56 335 THR A C 1
ATOM 2655 O O . THR A 1 335 ? 9.915 -10.736 33.816 1.00 49.56 335 THR A O 1
ATOM 2658 N N . GLU A 1 336 ? 9.304 -12.914 33.754 1.00 39.91 336 GLU A N 1
ATOM 2659 C CA . GLU A 1 336 ? 10.084 -13.327 34.915 1.00 39.91 336 GLU A CA 1
ATOM 2660 C C . GLU A 1 336 ? 11.550 -12.928 34.678 1.00 39.91 336 GLU A C 1
ATOM 2662 O O . GLU A 1 336 ? 12.115 -13.256 33.625 1.00 39.91 336 GLU A O 1
ATOM 2667 N N . PRO A 1 337 ? 12.180 -12.190 35.606 1.00 45.97 337 PRO A N 1
ATOM 2668 C CA . PRO A 1 337 ? 13.590 -11.879 35.489 1.00 45.97 337 PRO A CA 1
ATOM 2669 C C . PRO A 1 337 ? 14.368 -13.195 35.539 1.00 45.97 337 PRO A C 1
ATOM 2671 O O . PRO A 1 337 ? 14.331 -13.924 36.530 1.00 45.97 337 PRO A O 1
ATOM 2674 N N . SER A 1 338 ? 15.061 -13.497 34.442 1.00 48.97 338 SER A N 1
ATOM 2675 C CA . SER A 1 338 ? 16.002 -14.609 34.347 1.00 48.97 338 SER A CA 1
ATOM 2676 C C . SER A 1 338 ? 16.986 -14.541 35.517 1.00 48.97 338 SER A C 1
ATOM 2678 O O . SER A 1 338 ? 17.737 -13.567 35.624 1.00 48.97 338 SER A O 1
ATOM 2680 N N . SER A 1 339 ? 16.918 -15.547 36.391 1.00 50.00 339 SER A N 1
ATOM 2681 C CA . SER A 1 339 ? 17.822 -15.749 37.531 1.00 50.00 339 SER A CA 1
ATOM 2682 C C . SER A 1 339 ? 19.221 -16.164 37.099 1.00 50.00 339 SER A C 1
ATOM 2684 O O . SER A 1 339 ? 19.330 -16.873 36.071 1.00 50.00 339 SER A O 1
#

Sequence (339 aa):
MDLIGSAKTSDINLPPVGFTIEPAEIQSIAPESKWDFNLKIAKKSGKTNPDRSVVSKIFDAFSELIESLMNDESKCEPRVYPLTATYGSFDVKLSTNHPERAEVAVEQLGVLLSDINSVEDKLSNLCLDPYRLKNLLDLVNLHKLELTLKPKTSELLAKPVTICAERLLPVIQKLEESSVTFIDSQRVPQANDLDRVIDIVRFRLNGGELKHENIEGLGSYRQVQYYVHAAWCLGLLHRNKTVTAPGRVLCQKTSKVAQYQYLADRLESSDFGWAWMKWAGVSNISELNPDSSEAFITECVKGLRRGTIPRRATSLSSWLRKLQEHRRDYDVGETEPSS